Protein AF-A0A1S2VQ61-F1 (afdb_monomer_lite)

Foldseek 3Di:
DPDPPVVVVVVVPPDDDLLLLLLVLLVLQVVDPQAFPWLVVSCVVSVHDSVSSQVSVVVCVVVPQFDWDWDQDPPDPDRTIIRTHHGDPVNVVCVLLCVSLVVVLVVLVVVLVVLVVVLVVLVVVLVVLVVCCVPPDDPVSNVVSVVVNVVSVVVNVVSVVVNVVSVVVNVVSVVVSVVSVVVVVVVVD

Organism: NCBI:txid1750698

pLDDT: mean 72.24, std 14.07, range [30.55, 90.75]

InterPro domains:
  IPR036388 Winged helix-like DNA-binding domain superfamily [G3DSA:1.10.10.10] (21-102)

Radius of gyration: 23.79 Å; chains: 1; bounding box: 50×53×70 Å

Structure (mmCIF, N/CA/C/O backbone):
data_AF-A0A1S2VQ61-F1
#
_entry.id   AF-A0A1S2VQ61-F1
#
loop_
_atom_site.group_PDB
_atom_site.id
_atom_site.type_symbol
_atom_site.label_atom_id
_atom_site.label_alt_id
_atom_site.label_comp_id
_atom_site.label_asym_id
_atom_site.label_entity_id
_atom_site.label_seq_id
_atom_site.pdbx_PDB_ins_code
_atom_site.Cartn_x
_atom_site.Cartn_y
_atom_site.Cartn_z
_atom_site.occupancy
_atom_site.B_iso_or_equiv
_atom_site.auth_seq_id
_atom_site.auth_comp_id
_atom_site.auth_asym_id
_atom_site.auth_atom_id
_atom_site.pdbx_PDB_model_num
ATOM 1 N N . MET A 1 1 ? 3.282 -10.077 31.516 1.00 36.56 1 MET A N 1
ATOM 2 C CA . MET A 1 1 ? 4.270 -9.975 30.415 1.00 36.56 1 MET A CA 1
ATOM 3 C C . MET A 1 1 ? 3.604 -10.229 29.052 1.00 36.56 1 MET A C 1
ATOM 5 O O . MET A 1 1 ? 3.814 -11.276 28.463 1.00 36.56 1 MET A O 1
ATOM 9 N N . LYS A 1 2 ? 2.756 -9.313 28.556 1.00 34.50 2 LYS A N 1
ATOM 10 C CA . LYS A 1 2 ? 2.140 -9.382 27.209 1.00 34.50 2 LYS A CA 1
ATOM 11 C C . LYS A 1 2 ? 1.701 -7.979 26.760 1.00 34.50 2 LYS A C 1
ATOM 13 O O . LYS A 1 2 ? 0.513 -7.707 26.724 1.00 34.50 2 LYS A O 1
ATOM 18 N N . LEU A 1 3 ? 2.636 -7.070 26.478 1.00 30.55 3 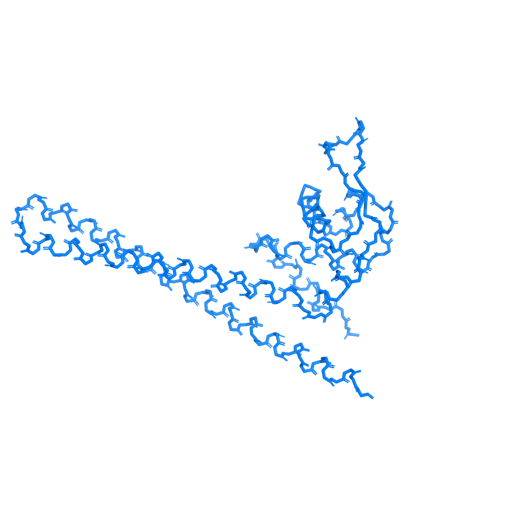LEU A N 1
ATOM 19 C CA . LEU A 1 3 ? 2.274 -5.760 25.905 1.00 30.55 3 LEU A CA 1
ATOM 20 C C . LEU A 1 3 ? 3.379 -5.105 25.051 1.00 30.55 3 LEU A C 1
ATOM 22 O O . LEU A 1 3 ? 3.379 -3.897 24.888 1.00 30.55 3 LEU A O 1
ATOM 26 N N . ASN A 1 4 ? 4.326 -5.878 24.498 1.00 38.91 4 ASN A N 1
ATOM 27 C CA . ASN A 1 4 ? 5.479 -5.303 23.776 1.00 38.91 4 ASN A CA 1
ATOM 28 C C . ASN A 1 4 ? 5.530 -5.581 22.264 1.00 38.91 4 ASN A C 1
ATOM 30 O O . ASN A 1 4 ? 6.329 -4.962 21.576 1.00 38.91 4 ASN A O 1
ATOM 34 N N . PHE A 1 5 ? 4.670 -6.442 21.707 1.00 36.84 5 PHE A N 1
ATOM 35 C CA . PHE A 1 5 ? 4.691 -6.715 20.257 1.00 36.84 5 PHE A CA 1
ATOM 36 C C . PHE A 1 5 ? 3.863 -5.723 19.423 1.00 36.84 5 PHE A C 1
ATOM 38 O O . PHE A 1 5 ? 4.225 -5.448 18.285 1.00 36.84 5 PHE A O 1
ATOM 45 N N . GLN A 1 6 ? 2.794 -5.142 19.979 1.00 39.03 6 GLN A N 1
ATOM 46 C CA . GLN A 1 6 ? 1.952 -4.180 19.247 1.00 39.03 6 GLN A CA 1
ATOM 47 C C . GLN A 1 6 ? 2.597 -2.786 19.163 1.00 39.03 6 GLN A C 1
ATOM 49 O O . GLN A 1 6 ? 2.524 -2.136 18.128 1.00 39.03 6 GLN A O 1
ATOM 54 N N . LEU A 1 7 ? 3.314 -2.363 20.209 1.00 36.56 7 LEU A N 1
ATOM 55 C CA . LEU A 1 7 ? 4.049 -1.091 20.228 1.00 36.56 7 LEU A CA 1
ATOM 56 C C . LEU A 1 7 ? 5.344 -1.122 19.397 1.00 36.56 7 LEU A C 1
ATOM 58 O O . LEU A 1 7 ? 5.764 -0.085 18.891 1.00 36.56 7 LEU A O 1
ATOM 62 N N . TYR A 1 8 ? 5.955 -2.297 19.199 1.00 36.31 8 TYR A N 1
ATOM 63 C CA . TYR A 1 8 ? 7.140 -2.434 18.341 1.00 36.31 8 TYR A CA 1
ATOM 64 C C . TYR A 1 8 ? 6.792 -2.360 16.843 1.00 36.31 8 TYR A C 1
ATOM 66 O O . TYR A 1 8 ? 7.573 -1.824 16.065 1.00 36.31 8 TYR A O 1
ATOM 74 N N . ALA A 1 9 ? 5.595 -2.815 16.449 1.00 38.00 9 ALA A N 1
ATOM 75 C CA . ALA A 1 9 ? 5.084 -2.649 15.086 1.00 38.00 9 ALA A CA 1
ATOM 76 C C . ALA A 1 9 ? 4.735 -1.181 14.770 1.00 38.00 9 ALA A C 1
ATOM 78 O O . ALA A 1 9 ? 4.999 -0.711 13.669 1.00 38.00 9 ALA A O 1
ATOM 79 N N . LEU A 1 10 ? 4.230 -0.430 15.759 1.00 37.06 10 LEU A N 1
ATOM 80 C CA . LEU A 1 10 ? 3.857 0.984 15.608 1.00 37.06 10 LEU A CA 1
ATOM 81 C C . LEU A 1 10 ? 5.060 1.935 15.449 1.00 37.06 10 LEU A C 1
ATOM 83 O O . LEU A 1 10 ? 4.941 2.981 14.819 1.00 37.06 10 LEU A O 1
ATOM 87 N N . ARG A 1 11 ? 6.239 1.570 15.971 1.00 36.34 11 ARG A N 1
ATOM 88 C CA . ARG A 1 11 ? 7.456 2.407 15.922 1.00 36.34 11 ARG A CA 1
ATOM 89 C C . ARG A 1 11 ? 8.254 2.319 14.614 1.00 36.34 11 ARG A C 1
ATOM 91 O O . ARG A 1 11 ? 9.226 3.051 14.463 1.00 36.34 11 ARG A O 1
ATOM 98 N N . LEU A 1 12 ? 7.872 1.442 13.684 1.00 38.41 12 LEU A N 1
ATOM 99 C CA . LEU A 1 12 ? 8.535 1.279 12.379 1.00 38.41 12 LEU A CA 1
ATOM 100 C C . LEU A 1 12 ? 7.870 2.105 11.249 1.00 38.41 12 LEU A C 1
ATOM 102 O O . LEU A 1 12 ? 8.349 2.103 10.116 1.00 38.41 12 LEU A O 1
ATOM 106 N N . ILE A 1 13 ? 6.802 2.855 11.553 1.00 44.72 13 ILE A N 1
ATOM 107 C CA . ILE A 1 13 ? 5.849 3.436 10.586 1.00 44.72 13 ILE A CA 1
ATOM 108 C C . ILE A 1 13 ? 6.209 4.879 10.179 1.00 44.72 13 ILE A C 1
ATOM 110 O O . ILE A 1 13 ? 5.362 5.767 10.174 1.00 44.72 13 ILE A O 1
ATOM 114 N N . ASP A 1 14 ? 7.459 5.132 9.794 1.00 39.41 14 ASP A N 1
ATOM 115 C CA . ASP A 1 14 ? 7.829 6.404 9.134 1.00 39.41 14 ASP A CA 1
ATOM 116 C C . ASP A 1 14 ? 8.151 6.230 7.639 1.00 39.41 14 ASP A C 1
ATOM 118 O O . ASP A 1 14 ? 8.336 7.205 6.914 1.00 39.41 14 ASP A O 1
ATOM 122 N N . LYS A 1 15 ? 8.153 4.986 7.129 1.00 44.19 15 LYS A N 1
ATOM 123 C CA . LYS A 1 15 ? 8.481 4.667 5.723 1.00 44.19 15 LYS A CA 1
ATOM 124 C C . LYS A 1 15 ? 7.443 3.820 4.971 1.00 44.19 15 LYS A C 1
ATOM 126 O O . LYS A 1 15 ? 7.720 3.396 3.852 1.00 44.19 15 LYS A O 1
ATOM 131 N N . GLU A 1 16 ? 6.264 3.570 5.540 1.00 51.00 16 GLU A N 1
ATOM 132 C CA . GLU A 1 16 ? 5.316 2.575 5.011 1.00 51.00 16 GLU A CA 1
ATOM 133 C C . GLU A 1 16 ? 4.027 3.133 4.369 1.00 51.00 16 GLU A C 1
ATOM 135 O O . GLU A 1 16 ? 3.596 4.261 4.630 1.00 51.00 16 GLU A O 1
ATOM 140 N N . SER A 1 17 ? 3.468 2.297 3.477 1.00 52.47 17 SER A N 1
ATOM 141 C CA . SER A 1 17 ? 2.340 2.503 2.551 1.00 52.47 17 SER A CA 1
ATOM 142 C C . SER A 1 17 ? 1.083 3.109 3.204 1.00 52.47 17 SER A C 1
ATOM 144 O O . SER A 1 17 ? 0.776 2.781 4.351 1.00 52.47 17 SER A O 1
ATOM 146 N N . PRO A 1 18 ? 0.285 3.927 2.483 1.00 54.56 18 PRO A N 1
ATOM 147 C CA . PRO A 1 18 ? -0.959 4.504 3.001 1.00 54.56 18 PRO A CA 1
ATOM 148 C C . PRO A 1 18 ? -1.953 3.486 3.577 1.00 54.56 18 PRO A C 1
ATOM 150 O O . PRO A 1 18 ? -2.645 3.777 4.551 1.00 54.56 18 PRO A O 1
ATOM 153 N N . ALA A 1 19 ? -1.986 2.268 3.028 1.00 48.16 19 ALA A N 1
ATOM 154 C CA . ALA A 1 19 ? -2.840 1.191 3.530 1.00 48.16 19 ALA A CA 1
ATOM 155 C C . ALA A 1 19 ? -2.535 0.837 4.998 1.00 48.16 19 ALA A C 1
ATOM 157 O O . ALA A 1 19 ? -3.447 0.594 5.783 1.00 48.16 19 ALA A O 1
ATOM 158 N N . ILE A 1 20 ? -1.259 0.901 5.389 1.00 51.56 20 ILE A N 1
ATOM 159 C CA . ILE A 1 20 ? -0.792 0.507 6.721 1.00 51.56 20 ILE A CA 1
ATOM 160 C C . ILE A 1 20 ? -1.187 1.538 7.779 1.00 51.56 20 ILE A C 1
ATOM 162 O O . ILE A 1 20 ? -1.534 1.197 8.909 1.00 51.56 20 ILE A O 1
ATOM 166 N N . LYS A 1 21 ? -1.230 2.812 7.387 1.00 64.25 21 LYS A N 1
ATOM 167 C CA . LYS A 1 21 ? -1.648 3.910 8.263 1.00 64.25 21 LYS A CA 1
ATOM 168 C C . LYS A 1 21 ? -3.162 3.903 8.506 1.00 64.25 21 LYS A C 1
ATOM 170 O O . LYS A 1 21 ? -3.585 4.158 9.629 1.00 64.25 21 LYS A O 1
ATOM 175 N N . LYS A 1 22 ? -3.967 3.546 7.498 1.00 72.25 22 LYS A N 1
ATOM 176 C CA . LYS A 1 22 ? -5.429 3.410 7.623 1.00 72.25 22 LYS A CA 1
ATOM 177 C C . LYS A 1 22 ? -5.833 2.335 8.636 1.00 72.25 22 LYS A C 1
ATOM 179 O O . LYS A 1 22 ? -6.687 2.564 9.488 1.00 72.25 22 LYS A O 1
ATOM 184 N N . ASP A 1 23 ? -5.198 1.173 8.559 1.00 70.75 23 ASP A N 1
ATOM 185 C CA . ASP A 1 23 ? -5.576 0.019 9.373 1.00 70.75 23 ASP A CA 1
ATOM 186 C C . ASP A 1 23 ? -5.107 0.174 10.832 1.00 70.75 23 ASP A C 1
ATOM 188 O O . ASP A 1 23 ? -5.834 -0.193 11.756 1.00 70.75 23 ASP A O 1
ATOM 192 N N . ALA A 1 24 ? -3.950 0.813 11.059 1.00 71.31 24 ALA A N 1
ATOM 193 C CA . ALA A 1 24 ? -3.496 1.205 12.397 1.00 71.31 24 ALA A CA 1
ATOM 194 C C . ALA A 1 24 ? -4.465 2.192 13.071 1.00 71.31 24 ALA A C 1
ATOM 196 O O . ALA A 1 24 ? -4.743 2.084 14.266 1.00 71.31 24 ALA A O 1
ATOM 197 N N . ILE A 1 25 ? -5.018 3.125 12.292 1.00 77.31 25 ILE A N 1
ATOM 198 C CA . ILE A 1 25 ? -6.049 4.060 12.751 1.00 77.31 25 ILE A CA 1
ATOM 199 C C . ILE A 1 25 ? -7.327 3.304 13.119 1.00 77.31 25 ILE A C 1
ATOM 201 O O . ILE A 1 25 ? -7.872 3.538 14.193 1.00 77.31 25 ILE A O 1
ATOM 205 N N . LEU A 1 26 ? -7.767 2.342 12.304 1.00 79.50 26 LEU A N 1
ATOM 206 C CA . LEU A 1 26 ? -8.934 1.511 12.621 1.00 79.50 26 LEU A CA 1
ATOM 207 C C . LEU A 1 26 ? -8.730 0.671 13.896 1.00 79.50 26 LEU A C 1
ATOM 209 O O . LEU A 1 26 ? -9.641 0.563 14.717 1.00 79.50 26 LEU A O 1
ATOM 213 N N . GLU A 1 27 ? -7.537 0.106 14.103 1.00 78.31 27 GLU A N 1
ATOM 214 C CA . GLU A 1 27 ? -7.208 -0.618 15.337 1.00 78.31 27 GLU A CA 1
ATOM 215 C C . GLU A 1 27 ? -7.205 0.316 16.554 1.00 78.31 27 GLU A C 1
ATOM 217 O O . GLU A 1 27 ? -7.700 -0.059 17.620 1.00 78.31 27 GLU A O 1
ATOM 222 N N . ALA A 1 28 ? -6.692 1.537 16.401 1.00 76.75 28 ALA A N 1
ATOM 223 C CA . ALA A 1 28 ? -6.722 2.538 17.457 1.00 76.75 28 ALA A CA 1
ATOM 224 C C . ALA A 1 28 ? -8.151 2.997 17.791 1.00 76.75 28 ALA A C 1
ATOM 226 O O . ALA A 1 28 ? -8.457 3.174 18.966 1.00 76.75 28 ALA A O 1
ATOM 227 N N . ILE A 1 29 ? -9.041 3.095 16.798 1.00 76.81 29 ILE A N 1
ATOM 228 C CA . ILE A 1 29 ? -10.475 3.329 17.022 1.00 76.81 29 ILE A CA 1
ATOM 229 C C . ILE A 1 29 ? -11.092 2.157 17.797 1.00 76.81 29 ILE A C 1
ATOM 231 O O . ILE A 1 29 ? -11.804 2.387 18.763 1.00 76.81 29 ILE A O 1
ATOM 235 N N . LYS A 1 30 ? -10.796 0.897 17.437 1.00 76.69 30 LYS A N 1
ATOM 236 C CA . LYS A 1 30 ? -11.339 -0.283 18.148 1.00 76.69 30 LYS A CA 1
ATOM 237 C C . LYS A 1 30 ? -10.857 -0.378 19.596 1.00 76.69 30 LYS A C 1
ATOM 239 O O . LYS A 1 30 ? -11.611 -0.793 20.470 1.00 76.69 30 LYS A O 1
ATOM 244 N N . LYS A 1 31 ? -9.581 -0.072 19.851 1.00 68.75 31 LYS A N 1
ATOM 245 C CA . LYS A 1 31 ? -8.959 -0.201 21.184 1.00 68.75 31 LYS A CA 1
ATOM 246 C C . LYS A 1 31 ? -9.442 0.824 22.188 1.00 68.75 31 LYS A C 1
ATOM 248 O O . LYS A 1 31 ? -9.084 0.741 23.361 1.00 68.75 31 LYS A O 1
ATOM 253 N N . THR A 1 32 ? -10.182 1.804 21.718 1.00 63.41 32 THR A N 1
ATOM 254 C CA . THR A 1 32 ? -10.427 2.988 22.477 1.00 63.41 32 THR A CA 1
ATOM 255 C C . THR A 1 32 ? -11.908 3.323 22.428 1.00 63.41 32 THR A C 1
ATOM 257 O O . THR A 1 32 ? -12.511 3.368 21.362 1.00 63.41 32 THR A O 1
ATOM 260 N N . GLU A 1 33 ? -12.508 3.567 23.589 1.00 56.47 33 GLU A N 1
ATOM 261 C CA . GLU A 1 33 ? -13.881 4.061 23.712 1.00 56.47 33 GLU A CA 1
ATOM 262 C C . GLU A 1 33 ? -13.938 5.532 23.246 1.00 56.47 33 GLU A C 1
ATOM 264 O O . GLU A 1 33 ? -14.070 6.469 24.030 1.00 56.47 33 GLU A O 1
ATOM 269 N N . HIS A 1 34 ? -13.721 5.765 21.951 1.00 60.41 34 HIS A N 1
ATOM 270 C CA . HIS A 1 34 ? -13.669 7.087 21.318 1.00 60.41 34 HIS A CA 1
ATOM 271 C C . HIS A 1 34 ? -14.998 7.534 20.717 1.00 60.41 34 HIS A C 1
ATOM 273 O O . HIS A 1 34 ? -15.006 8.518 19.977 1.00 60.41 34 HIS A O 1
ATOM 279 N N . MET A 1 35 ? -16.103 6.854 21.036 1.00 55.44 35 MET A N 1
ATOM 280 C CA . MET A 1 35 ? -17.426 7.286 20.593 1.00 55.44 35 MET A CA 1
ATOM 281 C C . MET A 1 35 ? -17.639 8.755 20.988 1.00 55.44 35 MET A C 1
ATOM 283 O O . MET A 1 35 ? -17.584 9.102 22.168 1.00 55.44 35 MET A O 1
ATOM 287 N N . GLY A 1 36 ? -17.801 9.632 19.996 1.00 58.38 36 GLY A N 1
ATOM 288 C CA . GLY A 1 36 ? -18.039 11.063 20.206 1.00 58.38 36 GLY A CA 1
ATOM 289 C C . GLY A 1 36 ? -16.797 11.951 20.368 1.00 58.38 36 GLY A C 1
ATOM 290 O O . GLY A 1 36 ? -16.955 13.135 20.664 1.00 58.38 36 GLY A O 1
ATOM 291 N N . LYS A 1 37 ? -15.5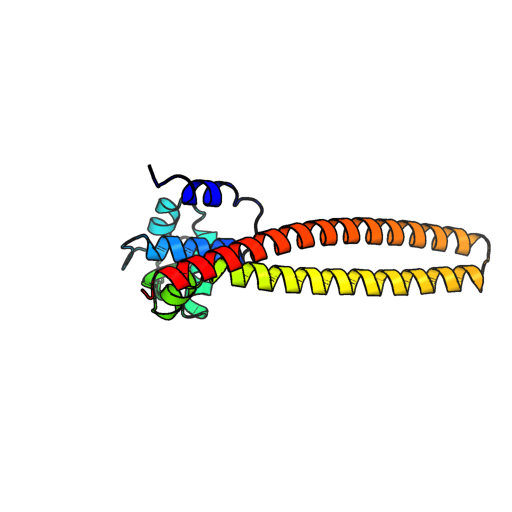70 11.446 20.161 1.00 67.81 37 LYS A N 1
ATOM 292 C CA . LYS A 1 37 ? -14.370 12.306 20.091 1.00 67.81 37 LYS A CA 1
ATOM 293 C C . LYS A 1 37 ? -14.169 12.878 18.686 1.00 67.81 37 LYS A C 1
ATOM 295 O O . LYS A 1 37 ? -14.420 12.214 17.678 1.00 67.81 37 LYS A O 1
ATOM 300 N N . ASN A 1 38 ? -13.681 14.116 18.629 1.00 73.69 38 ASN A N 1
ATOM 301 C CA . ASN A 1 38 ? -13.255 14.746 17.380 1.00 73.69 38 ASN A CA 1
ATOM 302 C C . ASN A 1 38 ? -11.858 14.242 16.957 1.00 73.69 38 ASN A C 1
ATOM 304 O O . ASN A 1 38 ? -11.129 13.635 17.752 1.00 73.69 38 ASN A O 1
ATOM 308 N N . ILE A 1 39 ? -11.473 14.464 15.698 1.00 76.12 39 ILE A N 1
ATOM 309 C CA . ILE A 1 39 ? -10.209 13.940 15.159 1.00 76.12 39 ILE A CA 1
ATOM 310 C C . ILE A 1 39 ? -8.999 14.534 15.867 1.00 76.12 39 ILE A C 1
ATOM 312 O O . ILE A 1 39 ? -8.001 13.833 16.015 1.0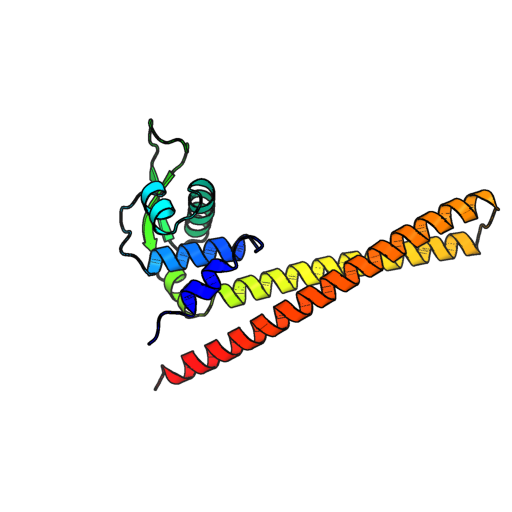0 76.12 39 ILE A O 1
ATOM 316 N N . TYR A 1 40 ? -9.063 15.786 16.322 1.00 76.00 40 TYR A N 1
ATOM 317 C CA . TYR A 1 40 ? -7.956 16.395 17.062 1.00 76.00 40 TYR A CA 1
ATOM 318 C C . TYR A 1 40 ? -7.594 15.597 18.316 1.00 76.00 40 TYR A C 1
ATOM 320 O O . TYR A 1 40 ? -6.443 15.192 18.477 1.00 76.00 40 TYR A O 1
ATOM 328 N N . GLN A 1 41 ? -8.585 15.319 19.163 1.00 75.38 41 GLN A N 1
ATOM 329 C CA . GLN A 1 41 ? -8.394 14.563 20.403 1.00 75.38 41 GLN A CA 1
ATOM 330 C C . GLN A 1 41 ? -7.899 13.145 20.132 1.00 75.38 41 GLN A C 1
ATOM 332 O O . GLN A 1 41 ? -7.075 12.607 20.873 1.00 75.38 41 GLN A O 1
ATOM 337 N N . PHE A 1 42 ? -8.408 12.537 19.063 1.00 76.88 42 PHE A N 1
ATOM 338 C CA . PHE A 1 42 ? -8.001 11.202 18.672 1.00 76.88 42 PHE A CA 1
ATOM 339 C C . PHE A 1 42 ? -6.554 11.171 18.163 1.00 76.88 42 PHE A C 1
ATOM 341 O O . PHE A 1 42 ? -5.755 10.367 18.635 1.00 76.88 42 PHE A O 1
ATOM 348 N N . ALA A 1 43 ? -6.194 12.079 17.253 1.00 75.31 43 ALA A N 1
ATOM 349 C CA . ALA A 1 43 ? -4.857 12.184 16.677 1.00 75.31 43 ALA A CA 1
ATOM 350 C C . ALA A 1 43 ? -3.782 12.453 17.739 1.00 75.31 43 ALA A C 1
ATOM 352 O O . ALA A 1 43 ? -2.708 11.851 17.687 1.0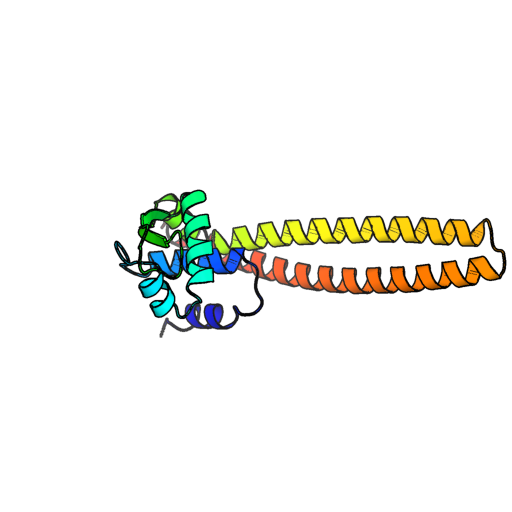0 75.31 43 ALA A O 1
ATOM 353 N N . GLU A 1 44 ? -4.092 13.295 18.728 1.00 75.19 44 GLU A N 1
ATOM 354 C CA . GLU A 1 44 ? -3.224 13.559 19.877 1.00 75.19 44 GLU A CA 1
ATOM 355 C C . GLU A 1 44 ? -2.967 12.288 20.703 1.00 75.19 44 GLU A C 1
ATOM 357 O O . GLU A 1 44 ? -1.821 11.997 21.045 1.00 75.19 44 GLU A O 1
ATOM 362 N N . GLN A 1 45 ? -4.007 11.486 20.955 1.00 74.00 45 GLN A N 1
ATOM 363 C CA . GLN A 1 45 ? -3.919 10.250 21.744 1.00 74.00 45 GLN A CA 1
ATOM 364 C C . GLN A 1 45 ? -3.108 9.147 21.070 1.00 74.00 45 GLN A C 1
ATOM 366 O O . GLN A 1 45 ? -2.440 8.372 21.753 1.00 74.00 45 GLN A O 1
ATOM 371 N N . ILE A 1 46 ? -3.145 9.074 19.741 1.00 72.62 46 ILE A N 1
ATOM 372 C CA . ILE A 1 46 ? -2.350 8.100 18.987 1.00 72.62 46 ILE A CA 1
ATOM 373 C C . ILE A 1 46 ? -0.990 8.659 18.550 1.00 72.62 46 ILE A C 1
ATOM 375 O O . ILE A 1 46 ? -0.206 7.933 17.946 1.00 72.62 46 ILE A O 1
ATOM 379 N N . HIS A 1 47 ? -0.694 9.924 18.872 1.00 75.12 47 HIS A N 1
ATOM 380 C CA . HIS A 1 47 ? 0.520 10.643 18.479 1.00 75.12 47 HIS A CA 1
ATOM 381 C C . HIS A 1 47 ? 0.754 10.689 16.955 1.00 75.12 47 HIS A C 1
ATOM 383 O O . HIS A 1 47 ? 1.890 10.612 16.488 1.00 75.12 47 HIS A O 1
ATOM 389 N N . TYR A 1 48 ? -0.319 10.838 16.170 1.00 72.50 48 TYR A N 1
ATOM 390 C CA . TYR A 1 48 ? -0.254 11.018 14.714 1.00 72.50 48 TYR A CA 1
ATOM 391 C C . TYR A 1 48 ? -0.608 12.451 14.302 1.00 72.50 48 TYR A C 1
ATOM 393 O O . TYR A 1 48 ? -1.282 13.191 15.014 1.00 72.50 48 TYR A O 1
ATOM 401 N N . SER A 1 49 ? -0.190 12.838 13.094 1.00 78.25 49 SER A N 1
ATOM 402 C CA . SER A 1 49 ? -0.623 14.098 12.480 1.00 78.25 49 SER A CA 1
ATOM 403 C C . SER A 1 49 ? -2.140 14.122 12.279 1.00 78.25 49 SER A C 1
ATOM 405 O O . SER A 1 49 ? -2.691 13.233 11.629 1.00 78.25 49 SER A O 1
ATOM 407 N N . VAL A 1 50 ? -2.793 15.190 12.747 1.00 73.38 50 VAL A N 1
ATOM 408 C CA . VAL A 1 50 ? -4.239 15.430 12.588 1.00 73.38 50 VAL A CA 1
ATOM 409 C C . VAL A 1 50 ? -4.671 15.322 11.121 1.00 73.38 50 VAL A C 1
ATOM 411 O O . VAL A 1 50 ? -5.694 14.713 10.820 1.00 73.38 50 VAL A O 1
ATOM 414 N N . TYR A 1 51 ? -3.864 15.835 10.185 1.00 73.81 51 TYR A N 1
ATOM 415 C CA . TYR A 1 51 ? -4.145 15.743 8.747 1.00 73.81 51 TYR A CA 1
ATOM 416 C C . TYR A 1 51 ? -4.165 14.297 8.247 1.00 73.81 51 TYR A C 1
ATOM 418 O O . TYR A 1 51 ? -5.056 13.918 7.488 1.00 73.81 51 TYR A O 1
ATOM 426 N N . ALA A 1 52 ? -3.194 13.487 8.680 1.00 72.19 52 ALA A N 1
ATOM 427 C CA . ALA A 1 52 ? -3.123 12.081 8.303 1.00 72.19 52 ALA A CA 1
ATOM 428 C C . ALA A 1 52 ? -4.307 11.306 8.891 1.00 72.19 52 ALA A C 1
ATOM 430 O O . ALA A 1 52 ? -4.957 10.546 8.179 1.00 72.19 52 ALA A O 1
ATOM 431 N N . VAL A 1 53 ? -4.625 11.546 10.164 1.00 76.69 53 VAL A N 1
ATOM 432 C CA . VAL A 1 53 ? -5.757 10.899 10.834 1.00 76.69 53 VAL A CA 1
ATOM 433 C C . VAL A 1 53 ? -7.075 11.261 10.161 1.00 76.69 53 VAL A C 1
ATOM 435 O O . VAL A 1 53 ? -7.847 10.357 9.853 1.00 76.69 53 VAL A O 1
ATOM 438 N N . ASN A 1 54 ? -7.301 12.540 9.842 1.00 78.88 54 ASN A N 1
ATOM 439 C CA . ASN A 1 54 ? -8.501 12.975 9.126 1.00 78.88 54 ASN A CA 1
ATOM 440 C C . ASN A 1 54 ? -8.626 12.283 7.768 1.00 78.88 54 ASN A C 1
ATOM 442 O O . ASN A 1 54 ? -9.660 11.692 7.471 1.00 78.88 54 ASN A O 1
ATOM 446 N N . TYR A 1 55 ? -7.553 12.289 6.976 1.00 81.56 55 TYR A N 1
ATOM 447 C CA . TYR A 1 55 ? -7.527 11.639 5.668 1.00 81.56 55 TYR A CA 1
ATOM 448 C C . TYR A 1 55 ? -7.919 10.156 5.742 1.00 81.56 55 TYR A C 1
ATOM 450 O O . TYR A 1 55 ? -8.796 9.707 5.007 1.00 81.56 55 TYR A O 1
ATOM 458 N N . TYR A 1 56 ? -7.322 9.392 6.658 1.00 79.31 56 TYR A N 1
ATOM 459 C CA . TYR A 1 56 ? -7.631 7.968 6.782 1.00 79.31 56 TYR A CA 1
ATOM 460 C C . TYR A 1 56 ? -8.996 7.691 7.412 1.00 79.31 56 TYR A C 1
ATOM 462 O O . TYR A 1 56 ? -9.623 6.705 7.040 1.00 79.31 56 TYR A O 1
ATOM 470 N N . CYS A 1 57 ? -9.488 8.545 8.312 1.00 82.62 57 CYS A N 1
ATOM 471 C CA . CYS A 1 57 ? -10.845 8.413 8.845 1.00 82.62 57 CYS A CA 1
ATOM 472 C C . CYS A 1 57 ? -11.902 8.622 7.752 1.00 82.62 57 CYS A C 1
ATOM 474 O O . CYS A 1 57 ? -12.880 7.880 7.727 1.00 82.62 57 CYS A O 1
ATOM 476 N N . HIS A 1 58 ? -11.682 9.550 6.810 1.00 84.56 58 HIS A N 1
ATOM 477 C CA . HIS A 1 58 ? -12.540 9.692 5.624 1.00 84.56 58 HIS A CA 1
ATOM 478 C C . HIS A 1 58 ? -12.536 8.421 4.776 1.00 84.56 58 HIS A C 1
ATOM 480 O O . HIS A 1 58 ? -13.599 7.890 4.480 1.00 84.56 58 HIS A O 1
ATOM 486 N N . ILE A 1 59 ? -11.364 7.843 4.499 1.00 83.69 59 ILE A N 1
ATOM 487 C CA . ILE A 1 59 ? -11.289 6.571 3.761 1.00 83.69 59 ILE A CA 1
ATOM 488 C C . ILE A 1 59 ? -12.012 5.440 4.511 1.00 83.69 59 ILE A C 1
ATOM 490 O O . ILE A 1 59 ? -12.745 4.665 3.906 1.00 83.69 59 ILE A O 1
ATOM 494 N N . LEU A 1 60 ? -11.821 5.321 5.828 1.00 84.94 60 LEU A N 1
ATOM 495 C CA . LEU A 1 60 ? -12.479 4.291 6.641 1.00 84.94 60 LEU A CA 1
ATOM 496 C C . LEU A 1 60 ? -14.004 4.453 6.667 1.00 84.94 60 LEU A C 1
ATOM 498 O O . LEU A 1 60 ? -14.713 3.446 6.685 1.00 84.94 60 LEU A O 1
ATOM 502 N N . LYS A 1 61 ? -14.496 5.696 6.678 1.00 87.44 61 LYS A N 1
ATOM 503 C CA . LYS A 1 61 ? -15.921 6.023 6.579 1.00 87.44 61 LYS A CA 1
ATOM 504 C C . LYS A 1 61 ? -16.463 5.636 5.203 1.00 87.44 61 LYS A C 1
ATOM 506 O O . LYS A 1 61 ? -17.449 4.909 5.132 1.00 87.44 61 LYS A O 1
ATOM 511 N N . ASP A 1 62 ? -15.791 6.046 4.130 1.00 87.31 62 ASP A N 1
ATOM 512 C CA . ASP A 1 62 ? -16.207 5.772 2.747 1.00 87.31 62 ASP A CA 1
ATOM 513 C C . ASP A 1 62 ? -16.189 4.271 2.423 1.00 87.31 62 ASP A C 1
ATOM 515 O O . ASP A 1 62 ? -17.059 3.754 1.722 1.00 87.31 62 ASP A O 1
ATOM 519 N N . GLU A 1 63 ? -15.227 3.532 2.979 1.00 86.50 63 GLU A N 1
ATOM 520 C CA . GLU A 1 63 ? -15.166 2.073 2.872 1.00 86.50 63 GLU A CA 1
ATOM 521 C C . GLU A 1 63 ? -16.144 1.355 3.823 1.00 86.50 63 GLU A C 1
ATOM 523 O O . GLU A 1 63 ? -16.292 0.129 3.745 1.00 86.50 63 GLU A O 1
ATOM 528 N N . GLY A 1 64 ? -16.840 2.090 4.697 1.00 87.88 64 GLY A N 1
ATOM 529 C CA . GLY A 1 64 ? -17.861 1.576 5.607 1.00 87.88 64 GLY A CA 1
ATOM 530 C C . GLY A 1 64 ? -17.308 0.756 6.772 1.00 87.88 64 GLY A C 1
ATOM 531 O O . GLY A 1 64 ? -17.983 -0.153 7.241 1.00 87.88 64 GLY A O 1
ATOM 532 N N . TYR A 1 65 ? -16.071 1.012 7.208 1.00 86.62 65 TYR A N 1
ATOM 533 C CA . TYR A 1 65 ? -15.491 0.371 8.393 1.00 86.62 65 TYR A CA 1
ATOM 534 C C . TYR A 1 65 ? -15.823 1.109 9.686 1.00 86.62 65 TYR A C 1
ATOM 536 O O . TYR A 1 65 ? -15.889 0.474 10.740 1.00 86.62 65 TYR A O 1
ATOM 544 N N . ILE A 1 66 ? -16.077 2.414 9.612 1.00 88.38 66 ILE A N 1
ATOM 545 C CA . ILE A 1 66 ? -16.515 3.232 10.745 1.00 88.38 66 ILE A CA 1
ATOM 546 C C . ILE A 1 66 ? -17.752 4.039 10.364 1.00 88.38 66 ILE A C 1
ATOM 548 O O . ILE A 1 66 ? -17.899 4.453 9.215 1.00 88.38 66 ILE A O 1
ATOM 552 N N . ASN A 1 67 ? -18.597 4.311 11.350 1.00 87.19 67 ASN A N 1
ATOM 553 C CA . ASN A 1 67 ? -19.588 5.371 11.270 1.00 87.19 67 ASN A CA 1
ATOM 554 C C . ASN A 1 67 ? -18.944 6.650 11.804 1.00 87.19 67 ASN A C 1
ATOM 556 O O . ASN A 1 67 ? -18.369 6.664 12.896 1.00 87.19 67 ASN A O 1
ATOM 560 N N . ALA A 1 68 ? -19.013 7.720 11.018 1.00 86.00 68 ALA A N 1
ATOM 561 C CA . ALA A 1 68 ? -18.470 9.012 11.394 1.00 86.00 68 ALA A CA 1
ATOM 562 C C . ALA A 1 68 ? -19.327 10.148 10.828 1.00 86.00 68 ALA A C 1
ATOM 564 O O . ALA A 1 68 ? -19.825 10.070 9.701 1.00 86.00 68 ALA A O 1
ATOM 565 N N . ILE A 1 69 ? -19.481 11.208 11.616 1.00 84.69 69 ILE A N 1
ATOM 566 C CA . ILE A 1 69 ? -20.308 12.372 11.290 1.00 84.69 69 ILE A CA 1
ATOM 567 C C . ILE A 1 69 ? -19.389 13.506 10.853 1.00 84.69 69 ILE A C 1
ATOM 569 O O . ILE A 1 69 ? -18.409 13.797 11.532 1.00 84.69 69 ILE A O 1
ATOM 573 N N . GLU A 1 70 ? -19.701 14.161 9.737 1.00 84.00 70 GLU A N 1
ATOM 574 C CA . GLU A 1 70 ? -18.990 15.381 9.350 1.00 84.00 70 GLU A CA 1
ATOM 575 C C . GLU A 1 70 ? -19.396 16.541 10.251 1.00 84.00 70 GLU A C 1
ATOM 577 O O . GLU A 1 70 ? -20.575 16.872 10.371 1.00 84.00 70 GLU A O 1
ATOM 582 N N . ILE A 1 71 ? -18.403 17.172 10.869 1.00 78.56 71 ILE A N 1
ATOM 583 C CA . ILE A 1 71 ? -18.580 18.379 11.658 1.00 78.56 71 ILE A CA 1
ATOM 584 C C . ILE A 1 71 ? -17.935 19.536 10.904 1.00 78.56 71 ILE A C 1
ATOM 586 O O . ILE A 1 71 ? -16.727 19.562 10.656 1.00 78.56 71 ILE A O 1
ATOM 590 N N . THR A 1 72 ? -18.741 20.543 10.580 1.00 69.00 72 THR A N 1
ATOM 591 C CA . THR A 1 72 ? -18.234 21.823 10.090 1.00 69.00 72 THR A CA 1
ATOM 592 C C . THR A 1 72 ? -18.002 22.746 11.281 1.00 69.00 72 THR A C 1
ATOM 594 O O . THR A 1 72 ? -18.928 23.384 11.780 1.00 69.00 72 THR A O 1
ATOM 597 N N . SER A 1 73 ? -16.764 22.826 11.763 1.00 61.94 73 SER A N 1
ATOM 598 C CA . SER A 1 73 ? -16.404 23.784 12.811 1.00 61.94 73 SER A CA 1
ATOM 599 C C . SER A 1 73 ? -15.884 25.081 12.192 1.00 61.94 73 SER A C 1
ATOM 601 O O . SER A 1 73 ? -14.929 25.072 11.420 1.00 61.94 73 SER A O 1
ATOM 603 N N . ARG A 1 74 ? -16.470 26.223 12.581 1.00 58.75 74 ARG A N 1
ATOM 604 C CA . ARG A 1 74 ? -15.979 27.562 12.194 1.00 58.75 74 ARG A CA 1
ATOM 605 C C . ARG A 1 74 ? -14.594 27.896 12.776 1.00 58.75 74 ARG A C 1
ATOM 607 O O . ARG A 1 74 ? -14.008 28.891 12.370 1.00 58.75 74 ARG A O 1
ATOM 614 N N . GLN A 1 75 ? -14.096 27.098 13.724 1.00 59.12 75 GLN A N 1
ATOM 615 C CA . GLN A 1 75 ? -12.822 27.299 14.432 1.00 59.12 75 GLN A CA 1
ATOM 616 C C . GLN A 1 75 ? -11.795 26.184 14.165 1.00 59.12 75 GLN A C 1
ATOM 618 O O . GLN A 1 75 ? -10.723 26.183 14.764 1.00 59.12 75 GLN A O 1
ATOM 623 N N . SER A 1 76 ? -12.106 25.227 13.289 1.00 59.69 76 SER A N 1
ATOM 624 C CA . SER A 1 76 ? -11.182 24.148 12.937 1.00 59.69 76 SER A CA 1
ATOM 625 C C . SER A 1 76 ? -10.200 24.593 11.849 1.00 59.69 76 SER A C 1
ATOM 627 O O . SER A 1 76 ? -10.579 25.294 10.910 1.00 59.69 76 SER A O 1
ATOM 629 N N . PHE A 1 77 ? -8.942 24.141 11.935 1.00 59.91 77 PHE A N 1
ATOM 630 C CA . PHE A 1 77 ? -7.981 24.291 10.831 1.00 59.91 77 PHE A CA 1
ATOM 631 C C . PHE A 1 77 ? -8.325 23.376 9.640 1.00 59.91 77 PHE A C 1
ATOM 633 O O . PHE A 1 77 ? -7.797 23.555 8.544 1.00 59.91 77 PHE A O 1
ATOM 640 N N . LEU A 1 78 ? -9.213 22.398 9.840 1.00 60.53 78 LEU A N 1
ATOM 641 C CA . LEU A 1 78 ? -9.709 21.474 8.829 1.00 60.53 78 LEU A CA 1
ATOM 642 C C . LEU A 1 78 ? -11.140 21.842 8.435 1.00 60.53 78 LEU A C 1
ATOM 644 O O . LEU A 1 78 ? -12.048 21.871 9.260 1.00 60.53 78 LEU A O 1
ATOM 648 N N . LYS A 1 79 ? -11.353 22.069 7.136 1.00 58.88 79 LYS A N 1
ATOM 649 C CA . LYS A 1 79 ? -12.658 22.475 6.597 1.00 58.88 79 LYS A CA 1
ATOM 650 C C . LYS A 1 79 ? -13.747 21.405 6.799 1.00 58.88 79 LYS A C 1
ATOM 652 O O . LYS A 1 79 ? -14.898 21.759 7.027 1.00 58.88 79 LYS A O 1
ATOM 657 N N . ASN A 1 80 ? -13.352 20.127 6.761 1.00 66.69 80 ASN A N 1
ATOM 658 C CA . ASN A 1 80 ? -14.225 18.957 6.881 1.00 66.69 80 ASN A CA 1
ATOM 659 C C . ASN A 1 80 ? -13.624 17.971 7.894 1.00 66.69 80 ASN A C 1
ATOM 661 O O . ASN A 1 80 ? -12.813 17.108 7.534 1.00 66.69 80 ASN A O 1
ATOM 665 N N . GLU A 1 81 ? -13.976 18.140 9.165 1.00 76.12 81 GLU A N 1
ATOM 666 C CA . GLU A 1 81 ? -13.581 17.226 10.235 1.00 76.12 81 GLU A CA 1
ATOM 667 C C . GLU A 1 81 ? -14.644 16.135 10.414 1.00 76.12 81 GLU A C 1
ATOM 669 O O . GLU A 1 81 ? -15.826 16.353 10.158 1.00 76.12 81 GLU A O 1
ATOM 674 N N . LEU A 1 82 ? -14.227 14.955 10.856 1.00 79.00 82 LEU A N 1
ATOM 675 C CA . LEU A 1 82 ? -15.099 13.868 11.281 1.00 79.00 82 LEU A CA 1
ATOM 676 C C . LEU A 1 82 ? -15.115 13.730 12.806 1.00 79.00 82 LEU A C 1
ATOM 678 O O . LEU A 1 82 ? -14.079 13.796 13.465 1.00 79.00 82 LEU A O 1
ATOM 682 N N . MET A 1 83 ? -16.295 13.452 13.350 1.00 84.00 83 MET A N 1
ATOM 683 C CA . MET A 1 83 ? -16.465 12.833 14.661 1.00 84.00 83 MET A CA 1
ATOM 684 C C . MET A 1 83 ? -16.621 11.336 14.467 1.00 84.00 83 MET A C 1
ATOM 686 O O . MET A 1 83 ? -17.483 10.913 13.694 1.00 84.00 83 MET A O 1
ATOM 690 N N . ILE A 1 84 ? -15.823 10.538 15.166 1.00 81.81 84 ILE A N 1
ATOM 691 C CA . ILE A 1 84 ? -15.935 9.081 15.083 1.00 81.81 84 ILE A CA 1
ATOM 692 C C . ILE A 1 84 ? -17.054 8.649 16.033 1.00 81.81 84 ILE A C 1
ATOM 694 O O . ILE A 1 84 ? -16.994 8.921 17.231 1.00 81.81 84 ILE A O 1
ATOM 698 N N . ASP A 1 85 ? -18.090 8.013 15.486 1.00 81.06 85 ASP A N 1
ATOM 699 C CA . ASP A 1 85 ? -19.222 7.500 16.262 1.00 81.06 85 ASP A CA 1
ATOM 700 C C . ASP A 1 85 ? -18.909 6.089 16.761 1.00 81.06 85 ASP A C 1
ATOM 702 O O . ASP A 1 85 ? -18.744 5.871 17.953 1.00 81.06 85 ASP A O 1
ATOM 706 N N . GLN A 1 86 ? -18.722 5.136 15.848 1.00 81.06 86 GLN A N 1
ATOM 707 C CA . GLN A 1 86 ? -18.485 3.733 16.199 1.00 81.06 86 GLN A CA 1
ATOM 708 C C . GLN A 1 86 ? -17.755 2.985 15.084 1.00 81.06 86 GLN A C 1
ATOM 710 O O . GLN A 1 86 ? -17.839 3.339 13.905 1.00 81.06 86 GLN A O 1
ATOM 715 N N . ILE A 1 87 ? -17.067 1.904 15.453 1.00 84.69 87 ILE A N 1
ATOM 716 C CA . ILE A 1 87 ? -16.603 0.914 14.481 1.00 84.69 87 ILE A CA 1
ATOM 717 C C . ILE A 1 87 ? -17.786 0.041 14.052 1.00 84.69 87 ILE A C 1
ATOM 719 O O . ILE A 1 87 ? -18.592 -0.379 14.876 1.00 84.69 87 ILE A O 1
ATOM 723 N N . THR A 1 88 ? -17.897 -0.224 12.755 1.00 87.06 88 THR A N 1
ATOM 724 C CA . THR A 1 88 ? -18.937 -1.113 12.216 1.00 87.06 88 THR A CA 1
ATOM 725 C C . THR A 1 88 ? -18.533 -2.578 12.376 1.00 87.06 88 THR A C 1
ATOM 727 O O . THR A 1 88 ? -17.342 -2.893 12.457 1.00 87.06 88 THR A O 1
ATOM 730 N N . ASP A 1 89 ? -19.494 -3.498 12.287 1.00 83.38 89 ASP A N 1
ATOM 731 C CA . ASP A 1 89 ? -19.214 -4.941 12.241 1.00 83.38 89 ASP A CA 1
ATOM 732 C C . ASP A 1 89 ? -18.246 -5.305 11.108 1.00 83.38 89 ASP A C 1
ATOM 734 O O . ASP A 1 89 ? -17.348 -6.126 11.283 1.00 83.38 89 ASP A O 1
ATOM 738 N N . LYS A 1 90 ? -18.352 -4.624 9.958 1.00 85.19 90 LYS A N 1
ATOM 739 C CA . LYS A 1 90 ? -17.419 -4.783 8.836 1.00 85.19 90 LYS A CA 1
ATOM 740 C C . LYS A 1 90 ? -15.987 -4.422 9.242 1.00 85.19 90 LYS A C 1
ATOM 742 O O . LYS A 1 90 ? -15.052 -5.133 8.879 1.00 85.19 90 LYS A O 1
ATOM 747 N N . GLY A 1 91 ? -15.807 -3.334 9.991 1.00 82.69 91 GLY A N 1
ATOM 748 C CA . GLY A 1 91 ? -14.509 -2.917 10.527 1.00 82.69 91 GLY A CA 1
ATOM 749 C C . GLY A 1 91 ? -13.964 -3.888 11.576 1.00 82.69 91 GLY A C 1
ATOM 750 O O . GLY A 1 91 ? -12.774 -4.203 11.571 1.00 82.69 91 GLY A O 1
ATOM 751 N N . ILE A 1 92 ? -14.833 -4.421 12.439 1.00 79.62 92 ILE A N 1
ATOM 752 C CA . ILE A 1 92 ? -14.467 -5.424 13.449 1.00 79.62 92 ILE A CA 1
ATOM 753 C C . ILE A 1 92 ? -13.990 -6.714 12.778 1.00 79.62 92 ILE A C 1
ATOM 755 O O . ILE A 1 92 ? -12.888 -7.175 13.083 1.00 79.62 92 ILE A O 1
ATOM 759 N N . VAL A 1 93 ? -14.776 -7.254 11.841 1.00 79.62 93 VAL A N 1
ATOM 760 C CA . VAL A 1 93 ? -14.438 -8.461 11.070 1.00 79.62 93 VAL A CA 1
ATOM 761 C C . VAL A 1 93 ? -13.145 -8.249 10.290 1.00 79.62 93 VAL A C 1
ATOM 763 O O . VAL A 1 93 ? -12.252 -9.092 10.332 1.00 79.62 93 VAL A O 1
ATOM 766 N N . PHE A 1 94 ? -12.984 -7.086 9.650 1.00 79.12 94 PHE A N 1
ATOM 767 C CA . PHE A 1 94 ? -11.749 -6.740 8.950 1.00 79.12 94 PHE A CA 1
ATOM 768 C C . PHE A 1 94 ? -10.523 -6.819 9.872 1.00 79.12 94 PHE A C 1
ATOM 770 O O . PHE A 1 94 ? -9.515 -7.416 9.498 1.00 79.12 94 PHE A O 1
ATOM 777 N N . LEU A 1 95 ? -10.593 -6.275 11.089 1.00 74.88 95 LEU A N 1
ATOM 778 C CA . LEU A 1 95 ? -9.488 -6.361 12.048 1.00 74.88 95 LEU A CA 1
ATOM 779 C C . LEU A 1 95 ? -9.239 -7.801 12.530 1.00 74.88 95 LEU A C 1
ATOM 781 O O . LEU A 1 95 ? -8.089 -8.211 12.695 1.00 74.88 95 LEU A O 1
ATOM 785 N N . GLU A 1 96 ? -10.296 -8.580 12.750 1.00 70.44 96 GLU A N 1
ATOM 786 C CA . GLU A 1 96 ? -10.209 -9.943 13.293 1.00 70.44 96 GLU A CA 1
ATOM 787 C C . GLU A 1 96 ? -9.708 -10.981 12.285 1.00 70.44 96 GLU A C 1
ATOM 789 O O . GLU A 1 96 ? -9.015 -11.930 12.667 1.00 70.44 96 GLU A O 1
ATOM 794 N N . ASP A 1 97 ? -9.956 -10.753 10.997 1.00 67.94 97 ASP A N 1
ATOM 795 C CA . ASP A 1 97 ? -9.477 -11.600 9.903 1.00 67.94 97 ASP A CA 1
ATOM 796 C C . ASP A 1 97 ? -8.048 -11.287 9.446 1.00 67.94 97 ASP A C 1
ATOM 798 O O . ASP A 1 97 ? -7.532 -11.879 8.483 1.00 67.94 97 ASP A O 1
ATOM 802 N N . GLY A 1 98 ? -7.383 -10.359 10.140 1.00 66.75 98 GLY A N 1
ATOM 803 C CA . GLY A 1 98 ? -6.092 -9.830 9.722 1.00 66.75 98 GLY A CA 1
ATOM 804 C C . GLY A 1 98 ? -6.195 -9.107 8.387 1.00 66.75 98 GLY A C 1
ATOM 805 O O . GLY A 1 98 ? -5.301 -9.234 7.547 1.00 66.75 98 GLY A O 1
ATOM 806 N N . GLY A 1 99 ? -7.295 -8.379 8.184 1.00 66.25 99 GLY A N 1
ATOM 807 C CA . GLY A 1 99 ? -7.582 -7.581 6.998 1.00 66.25 99 GLY A CA 1
ATOM 808 C C . GLY A 1 99 ? -6.407 -6.705 6.590 1.00 66.25 99 GLY A C 1
ATOM 809 O O . GLY A 1 99 ? -6.132 -6.625 5.399 1.00 66.25 99 GLY A O 1
ATOM 810 N N . PHE A 1 100 ? -5.648 -6.199 7.566 1.00 68.50 100 PHE A N 1
ATOM 811 C CA . PHE A 1 100 ? -4.372 -5.506 7.387 1.00 68.50 100 PHE A CA 1
ATOM 812 C C . PHE A 1 100 ? -3.316 -6.317 6.622 1.00 68.50 100 PHE A C 1
ATOM 814 O O . PHE A 1 100 ? -2.874 -5.938 5.544 1.00 68.50 100 PHE A O 1
ATOM 821 N N . ILE A 1 101 ? -2.940 -7.490 7.135 1.00 62.97 101 ILE A N 1
ATOM 822 C CA . ILE A 1 101 ? -1.879 -8.305 6.521 1.00 62.97 101 ILE A CA 1
ATOM 823 C C . ILE A 1 101 ? -2.304 -8.728 5.108 1.00 62.97 101 ILE A C 1
ATOM 825 O O . ILE A 1 101 ? -1.495 -8.804 4.185 1.00 62.97 101 ILE A O 1
ATOM 829 N N . ARG A 1 102 ? -3.608 -8.957 4.913 1.00 64.94 102 ARG A N 1
ATOM 830 C CA . ARG A 1 102 ? -4.191 -9.313 3.615 1.00 64.94 102 ARG A CA 1
ATOM 831 C C . ARG A 1 102 ? -4.327 -8.116 2.665 1.00 64.94 102 ARG A C 1
ATOM 833 O O . ARG A 1 102 ? -4.230 -8.309 1.454 1.00 64.94 102 ARG A O 1
ATOM 840 N N . SER A 1 103 ? -4.601 -6.907 3.157 1.00 67.44 103 SER A N 1
ATOM 841 C CA . SER A 1 103 ? -4.674 -5.677 2.355 1.00 67.44 103 SER A CA 1
ATOM 842 C C . SER A 1 103 ? -3.277 -5.304 1.863 1.00 67.44 103 SER A C 1
ATOM 844 O O . SER A 1 103 ? -3.088 -5.124 0.660 1.00 67.44 103 SER A O 1
ATOM 846 N N . GLU A 1 104 ? -2.288 -5.330 2.756 1.00 69.19 104 GLU A N 1
ATOM 847 C CA . GLU A 1 104 ? -0.887 -5.069 2.446 1.00 69.19 104 GLU A CA 1
ATOM 848 C C . GLU A 1 104 ? -0.325 -6.104 1.468 1.00 69.19 104 GLU A C 1
ATOM 850 O O . GLU A 1 104 ? 0.264 -5.734 0.453 1.00 69.19 104 GLU A O 1
ATOM 855 N N . PHE A 1 105 ? -0.586 -7.396 1.699 1.00 69.50 105 PHE A N 1
ATOM 856 C CA . PHE A 1 105 ? -0.193 -8.458 0.771 1.00 69.50 105 PHE A CA 1
ATOM 857 C C . PHE A 1 105 ? -0.771 -8.225 -0.630 1.00 69.50 105 PHE A C 1
ATOM 859 O O . PHE A 1 105 ? -0.046 -8.304 -1.621 1.00 69.50 105 PHE A O 1
ATOM 866 N N . ARG A 1 106 ? -2.066 -7.891 -0.730 1.00 73.69 106 ARG A N 1
ATOM 867 C CA . ARG A 1 106 ? -2.713 -7.607 -2.021 1.00 73.69 106 ARG A CA 1
ATOM 868 C C . ARG A 1 106 ? -2.102 -6.394 -2.713 1.00 73.69 106 ARG A C 1
ATOM 870 O O . ARG A 1 106 ? -1.844 -6.463 -3.914 1.00 73.69 106 ARG A O 1
ATOM 877 N N . GLN A 1 107 ? -1.850 -5.314 -1.976 1.00 76.81 107 GLN A N 1
ATOM 878 C CA . GLN A 1 107 ? -1.230 -4.122 -2.543 1.00 76.81 107 GLN A CA 1
ATOM 879 C C . GLN A 1 107 ? 0.193 -4.420 -3.023 1.00 76.81 107 GLN A C 1
ATOM 881 O O . GLN A 1 107 ? 0.523 -4.100 -4.159 1.00 76.81 107 GLN A O 1
ATOM 886 N N . LYS A 1 108 ? 1.001 -5.132 -2.229 1.00 77.19 108 LYS A N 1
ATOM 887 C CA . LYS A 1 108 ? 2.357 -5.527 -2.628 1.00 77.19 108 LYS A CA 1
ATOM 888 C C . LYS A 1 108 ? 2.385 -6.446 -3.843 1.00 77.19 108 LYS A C 1
ATOM 890 O O . LYS A 1 108 ? 3.231 -6.265 -4.712 1.00 77.19 108 LYS A O 1
ATOM 895 N N . MET A 1 109 ? 1.440 -7.378 -3.961 1.00 75.56 109 MET A N 1
ATOM 896 C CA . MET A 1 109 ? 1.293 -8.194 -5.172 1.00 75.56 109 MET A CA 1
ATOM 897 C C . MET A 1 109 ? 0.963 -7.338 -6.405 1.00 75.56 109 MET A C 1
ATOM 899 O O . MET A 1 109 ? 1.509 -7.577 -7.482 1.00 75.56 109 MET A O 1
ATOM 903 N N . LYS A 1 110 ? 0.110 -6.315 -6.255 1.00 79.44 110 LYS A N 1
ATOM 904 C CA . LYS A 1 110 ? -0.233 -5.373 -7.334 1.00 79.44 110 LYS A CA 1
ATOM 905 C C . LYS A 1 110 ? 0.956 -4.493 -7.735 1.00 79.44 110 LYS A C 1
ATOM 907 O O . LYS A 1 110 ? 1.218 -4.328 -8.929 1.00 79.44 110 LYS A O 1
ATOM 912 N N . ASP A 1 111 ? 1.690 -3.969 -6.759 1.00 80.19 111 ASP A N 1
ATOM 913 C CA . ASP A 1 111 ? 2.890 -3.158 -6.986 1.00 80.19 111 ASP A CA 1
ATOM 914 C C . ASP A 1 111 ? 3.980 -3.986 -7.683 1.00 80.19 111 ASP A C 1
ATOM 916 O O . ASP A 1 111 ? 4.567 -3.546 -8.674 1.00 80.19 111 ASP A O 1
ATOM 920 N N . MET A 1 112 ? 4.184 -5.232 -7.241 1.00 79.50 112 MET A N 1
ATOM 921 C CA . MET A 1 112 ? 5.126 -6.163 -7.863 1.00 79.50 112 MET A CA 1
ATOM 922 C C . MET A 1 112 ? 4.714 -6.496 -9.302 1.00 79.50 112 MET A C 1
ATOM 924 O O . MET A 1 112 ? 5.556 -6.466 -10.195 1.00 79.50 112 MET A O 1
ATOM 928 N N . GLY A 1 113 ? 3.423 -6.734 -9.563 1.00 79.19 113 GLY A N 1
ATOM 929 C CA . GLY A 1 113 ? 2.907 -6.939 -10.920 1.00 79.19 113 GLY A CA 1
ATOM 930 C C . GLY A 1 113 ? 3.154 -5.737 -11.837 1.00 79.19 113 GLY A C 1
ATOM 931 O O . GLY A 1 113 ? 3.602 -5.899 -12.972 1.00 79.19 113 GLY A O 1
ATOM 932 N N . THR A 1 114 ? 2.949 -4.522 -11.324 1.00 82.94 114 THR A N 1
ATOM 933 C CA . THR A 1 114 ? 3.240 -3.276 -12.055 1.00 82.94 114 THR A CA 1
ATOM 934 C C . THR A 1 114 ? 4.739 -3.142 -12.346 1.00 82.94 114 THR A C 1
ATOM 936 O O . THR A 1 114 ? 5.134 -2.823 -13.464 1.00 82.94 114 THR A O 1
ATOM 939 N N . THR A 1 115 ? 5.583 -3.462 -11.365 1.00 81.25 115 THR A N 1
ATOM 940 C CA . THR A 1 115 ? 7.049 -3.442 -11.490 1.00 81.25 115 THR A CA 1
ATOM 941 C C . THR A 1 115 ? 7.547 -4.459 -12.525 1.00 81.25 115 THR A C 1
ATOM 943 O O . THR A 1 115 ? 8.401 -4.135 -13.348 1.00 81.25 115 THR A O 1
ATOM 946 N N . ILE A 1 116 ? 6.975 -5.668 -12.551 1.00 82.19 116 ILE A N 1
ATOM 947 C CA . ILE A 1 116 ? 7.273 -6.688 -13.569 1.00 82.19 116 ILE A CA 1
ATOM 948 C C . ILE A 1 116 ? 6.895 -6.183 -14.967 1.00 82.19 116 ILE A C 1
ATOM 950 O O . ILE A 1 116 ? 7.668 -6.351 -15.908 1.00 82.19 116 ILE A O 1
ATOM 954 N N . LEU A 1 117 ? 5.742 -5.527 -15.117 1.00 86.69 117 LEU A N 1
ATOM 955 C CA . LEU A 1 117 ? 5.328 -4.965 -16.404 1.00 86.69 117 LEU A CA 1
ATOM 956 C C . LEU A 1 117 ? 6.309 -3.885 -16.899 1.00 86.69 117 LEU A C 1
ATOM 958 O O . LEU A 1 117 ? 6.676 -3.874 -18.077 1.00 86.69 117 LEU A O 1
ATOM 962 N N . VAL A 1 118 ? 6.782 -3.013 -16.003 1.00 85.00 118 VAL A N 1
ATOM 963 C CA . VAL A 1 118 ? 7.827 -2.016 -16.306 1.00 85.00 118 VAL A CA 1
ATOM 964 C C . VAL A 1 118 ? 9.134 -2.696 -16.721 1.00 85.00 118 VAL A C 1
ATOM 966 O O . VAL A 1 118 ? 9.772 -2.273 -17.686 1.00 85.00 118 VAL A O 1
ATOM 969 N N . LEU A 1 119 ? 9.520 -3.785 -16.054 1.00 84.69 119 LEU A N 1
ATOM 970 C CA . LEU A 1 119 ? 10.710 -4.547 -16.423 1.00 84.69 119 LEU A CA 1
ATOM 971 C C . LEU A 1 119 ? 10.586 -5.146 -17.833 1.00 84.69 119 LEU A C 1
ATOM 973 O O . LEU A 1 119 ? 11.477 -4.950 -18.656 1.00 84.69 119 LEU A O 1
ATOM 977 N N . ILE A 1 120 ? 9.472 -5.820 -18.139 1.00 85.00 120 ILE A N 1
ATOM 978 C CA . ILE A 1 120 ? 9.224 -6.441 -19.453 1.00 85.00 120 ILE A CA 1
ATOM 979 C C . ILE A 1 120 ? 9.235 -5.388 -20.565 1.00 85.00 120 ILE A C 1
ATOM 981 O O . ILE A 1 120 ? 9.886 -5.570 -21.594 1.00 85.00 120 ILE A O 1
ATOM 985 N N . THR A 1 121 ? 8.542 -4.266 -20.360 1.00 86.06 121 THR A N 1
ATOM 986 C CA . THR A 1 121 ? 8.503 -3.172 -21.345 1.00 86.06 121 THR A CA 1
ATOM 987 C C . THR A 1 121 ? 9.881 -2.549 -21.558 1.00 86.06 121 THR A C 1
ATOM 989 O O . THR A 1 121 ? 10.261 -2.296 -22.703 1.00 86.06 121 THR A O 1
ATOM 992 N N . THR A 1 122 ? 10.672 -2.388 -20.492 1.00 86.31 122 THR A N 1
ATOM 993 C CA . THR A 1 122 ? 12.059 -1.910 -20.583 1.00 86.31 122 THR A CA 1
ATOM 994 C C . THR A 1 122 ? 12.939 -2.898 -21.352 1.00 86.31 122 THR A C 1
ATOM 996 O O . THR A 1 122 ? 13.650 -2.480 -22.261 1.00 86.31 122 THR A O 1
ATOM 999 N N . ILE A 1 123 ? 12.852 -4.202 -21.065 1.00 84.38 123 ILE A N 1
ATOM 1000 C CA . ILE A 1 123 ? 13.608 -5.251 -21.773 1.00 84.38 123 ILE A CA 1
ATOM 1001 C C . ILE A 1 123 ? 13.263 -5.266 -23.268 1.00 84.38 123 ILE A C 1
ATOM 1003 O O . ILE A 1 123 ? 14.168 -5.264 -24.101 1.00 84.38 123 ILE A O 1
ATOM 1007 N N . ASN A 1 124 ? 11.977 -5.211 -23.625 1.00 85.00 124 ASN A N 1
ATOM 1008 C CA . ASN A 1 124 ? 11.549 -5.163 -25.027 1.00 85.00 124 ASN A CA 1
ATOM 1009 C C . ASN A 1 124 ? 12.090 -3.916 -25.741 1.00 85.00 124 ASN A C 1
ATOM 1011 O O . ASN A 1 124 ? 12.586 -3.998 -26.866 1.00 85.00 124 ASN A O 1
ATOM 1015 N N . ALA A 1 125 ? 12.061 -2.761 -25.071 1.00 81.69 125 ALA A N 1
ATOM 1016 C CA . ALA A 1 125 ? 12.637 -1.534 -25.605 1.00 81.69 125 ALA A CA 1
ATOM 1017 C C . ALA A 1 125 ? 14.166 -1.620 -25.745 1.00 81.69 125 ALA A C 1
ATOM 1019 O O . ALA A 1 125 ? 14.723 -1.013 -26.658 1.00 81.69 125 ALA A O 1
ATOM 1020 N N . THR A 1 126 ? 14.863 -2.317 -24.846 1.00 86.12 126 THR A N 1
ATOM 1021 C CA . THR A 1 126 ? 16.309 -2.583 -24.935 1.00 86.12 126 THR A CA 1
ATOM 1022 C C . THR A 1 126 ? 16.622 -3.469 -26.139 1.00 86.12 126 THR A C 1
ATOM 1024 O O . THR A 1 126 ? 17.504 -3.130 -26.925 1.00 86.12 126 THR A O 1
ATOM 1027 N N . ALA A 1 127 ? 15.861 -4.548 -26.344 1.00 83.75 127 ALA A N 1
ATOM 1028 C CA . ALA A 1 127 ? 16.024 -5.439 -27.492 1.00 83.75 127 ALA A CA 1
ATOM 1029 C C . ALA A 1 127 ? 15.861 -4.690 -28.826 1.00 83.75 127 ALA A C 1
ATOM 1031 O O . ALA A 1 127 ? 16.685 -4.848 -29.725 1.00 83.75 127 ALA A O 1
ATOM 1032 N N . ALA A 1 128 ? 14.869 -3.799 -28.928 1.00 82.94 128 ALA A N 1
ATOM 1033 C CA . ALA A 1 128 ? 14.690 -2.946 -30.104 1.00 82.94 128 ALA A CA 1
ATOM 1034 C C . ALA A 1 128 ? 15.904 -2.030 -30.365 1.00 82.94 128 ALA A C 1
ATOM 1036 O O . ALA A 1 128 ? 16.338 -1.888 -31.507 1.00 82.94 128 ALA A O 1
ATOM 1037 N N . THR A 1 129 ? 16.494 -1.445 -29.313 1.00 82.31 129 THR A N 1
ATOM 1038 C CA . THR A 1 129 ? 17.719 -0.629 -29.417 1.00 82.31 129 THR A CA 1
ATOM 1039 C C . THR A 1 129 ? 18.912 -1.452 -29.917 1.00 82.31 129 THR A C 1
ATOM 1041 O O . THR A 1 129 ? 19.660 -0.976 -30.768 1.00 82.31 129 THR A O 1
ATOM 1044 N N . VAL A 1 130 ? 19.073 -2.694 -29.448 1.00 83.50 130 VAL A N 1
ATOM 1045 C 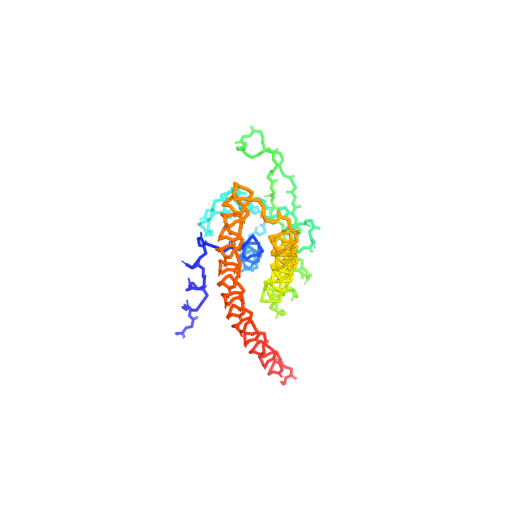CA . VAL A 1 130 ? 20.131 -3.609 -29.918 1.00 83.50 130 VAL A CA 1
ATOM 1046 C C . VAL A 1 130 ? 19.933 -3.979 -31.390 1.00 83.50 130 VAL A C 1
ATOM 1048 O O . VAL A 1 130 ? 20.890 -3.949 -32.158 1.00 83.50 130 VAL A O 1
ATOM 1051 N N . ILE A 1 131 ? 18.702 -4.273 -31.818 1.00 83.81 131 ILE A N 1
ATOM 1052 C CA . ILE A 1 131 ? 18.407 -4.566 -33.230 1.00 83.81 131 ILE A CA 1
ATOM 1053 C C . ILE A 1 131 ? 18.749 -3.360 -34.118 1.00 83.81 131 ILE A C 1
ATOM 1055 O O . ILE A 1 131 ? 19.368 -3.532 -35.165 1.00 83.81 131 ILE A O 1
ATOM 1059 N N . ALA A 1 132 ? 18.410 -2.138 -33.693 1.00 78.38 132 ALA A N 1
ATOM 1060 C CA . ALA A 1 132 ? 18.749 -0.920 -34.431 1.00 78.38 132 ALA A CA 1
ATOM 1061 C C . ALA A 1 132 ? 20.270 -0.710 -34.558 1.00 78.38 132 ALA A C 1
ATOM 1063 O O . ALA A 1 132 ? 20.749 -0.368 -35.638 1.00 78.38 132 ALA A O 1
ATOM 1064 N N . LEU A 1 133 ? 21.026 -0.971 -33.482 1.00 78.88 133 LEU A N 1
ATOM 1065 C CA . LEU A 1 133 ? 22.494 -0.946 -33.488 1.00 78.88 133 LEU A CA 1
ATOM 1066 C C . LEU A 1 133 ? 23.083 -1.921 -34.515 1.00 78.88 133 LEU A C 1
ATOM 1068 O O . LEU A 1 133 ? 24.004 -1.559 -35.242 1.00 78.88 133 LEU A O 1
ATOM 1072 N N . LEU A 1 134 ? 22.544 -3.141 -34.578 1.00 79.44 134 LEU A N 1
ATOM 1073 C CA . LEU A 1 134 ? 23.007 -4.179 -35.502 1.00 79.44 134 LEU A CA 1
ATOM 1074 C C . LEU A 1 134 ? 22.632 -3.886 -36.963 1.00 79.44 134 LEU A C 1
ATOM 1076 O O . LEU A 1 134 ? 23.367 -4.280 -37.863 1.00 79.44 134 LEU A O 1
ATOM 1080 N N . ALA A 1 135 ? 21.505 -3.210 -37.205 1.00 80.19 135 ALA A N 1
ATOM 1081 C CA . ALA A 1 135 ? 20.976 -2.980 -38.549 1.00 80.19 135 ALA A CA 1
ATOM 1082 C C . ALA A 1 135 ? 21.487 -1.696 -39.235 1.00 80.19 135 ALA A C 1
ATOM 1084 O O . ALA A 1 135 ? 21.576 -1.675 -40.460 1.00 80.19 135 ALA A O 1
ATOM 1085 N N . TYR A 1 136 ? 21.813 -0.631 -38.486 1.00 70.88 136 TYR A N 1
ATOM 1086 C CA . TYR A 1 136 ? 22.018 0.719 -39.051 1.00 70.88 136 TYR A CA 1
ATOM 1087 C C . TYR A 1 136 ? 23.294 1.439 -38.574 1.00 70.88 136 TYR A C 1
ATOM 1089 O O . TYR A 1 136 ? 23.348 2.665 -38.600 1.00 70.88 136 TYR A O 1
ATOM 1097 N N . GLY A 1 137 ? 24.318 0.718 -38.106 1.00 62.66 137 GLY A N 1
ATOM 1098 C CA . GLY A 1 137 ? 25.487 1.295 -37.423 1.00 62.66 137 GLY A CA 1
ATOM 1099 C C . GLY A 1 137 ? 26.332 2.296 -38.233 1.00 62.66 137 GLY A C 1
ATOM 1100 O O . GLY A 1 137 ? 27.367 1.931 -38.783 1.00 62.66 137 GLY A O 1
ATOM 1101 N N . ALA A 1 138 ? 25.948 3.575 -38.229 1.00 61.72 138 ALA A N 1
ATOM 1102 C CA . ALA A 1 138 ? 26.831 4.713 -38.486 1.00 61.72 138 ALA A CA 1
ATOM 1103 C C . ALA A 1 138 ? 27.486 5.170 -37.167 1.00 61.72 138 ALA A C 1
ATOM 1105 O O . ALA A 1 138 ? 26.836 5.177 -36.121 1.00 61.72 138 ALA A O 1
ATOM 1106 N N . ALA A 1 139 ? 28.766 5.566 -37.209 1.00 63.97 139 ALA A N 1
ATOM 1107 C CA . ALA A 1 139 ? 29.613 5.765 -36.023 1.00 63.97 139 ALA A CA 1
ATOM 1108 C C . ALA A 1 139 ? 29.011 6.692 -34.938 1.00 63.97 139 ALA A C 1
ATOM 1110 O O . ALA A 1 139 ? 29.082 6.371 -33.744 1.00 63.97 139 ALA A O 1
ATOM 1111 N N . ASP A 1 140 ? 28.368 7.796 -35.328 1.00 66.31 140 ASP A N 1
ATOM 1112 C CA . ASP A 1 140 ? 27.748 8.742 -34.387 1.00 66.31 140 ASP A CA 1
ATOM 1113 C C . ASP A 1 140 ? 26.452 8.206 -33.752 1.00 66.31 140 ASP A C 1
ATOM 1115 O O . ASP A 1 140 ? 26.230 8.375 -32.545 1.00 66.31 140 ASP A O 1
ATOM 1119 N N . ASP A 1 141 ? 25.635 7.474 -34.513 1.00 73.12 141 ASP A N 1
ATOM 1120 C CA . ASP A 1 141 ? 24.399 6.863 -34.012 1.00 73.12 141 ASP A CA 1
ATOM 1121 C C . ASP A 1 141 ? 24.692 5.720 -33.034 1.00 73.12 141 ASP A C 1
ATOM 1123 O O . ASP A 1 141 ? 24.018 5.588 -32.006 1.00 73.12 141 ASP A O 1
ATOM 1127 N N . THR A 1 142 ? 25.770 4.960 -33.263 1.00 76.25 142 THR A N 1
ATOM 1128 C CA . THR A 1 142 ? 26.242 3.921 -32.333 1.00 76.25 142 THR A CA 1
ATOM 1129 C C . THR A 1 142 ? 26.572 4.468 -30.945 1.00 76.25 142 THR A C 1
ATOM 1131 O O . THR A 1 142 ? 26.231 3.841 -29.942 1.00 76.25 142 THR A O 1
ATOM 1134 N N . LYS A 1 143 ? 27.189 5.654 -30.837 1.00 82.62 143 LYS A N 1
ATOM 1135 C CA . LYS A 1 143 ? 27.547 6.241 -29.532 1.00 82.62 143 LYS A CA 1
ATOM 1136 C C . LYS A 1 143 ? 26.306 6.658 -28.738 1.00 82.62 143 LYS A C 1
ATOM 1138 O O . LYS A 1 143 ? 26.234 6.423 -27.529 1.00 82.62 143 LYS A O 1
ATOM 1143 N N . LYS A 1 144 ? 25.315 7.245 -29.414 1.00 83.75 144 LYS A N 1
ATOM 1144 C CA . LYS A 1 144 ? 24.039 7.652 -28.806 1.00 83.75 144 LYS A CA 1
ATOM 1145 C C . LYS A 1 144 ? 23.219 6.442 -28.355 1.00 83.75 144 LYS A C 1
ATOM 1147 O O . LYS A 1 144 ? 22.722 6.431 -27.229 1.00 83.75 144 LYS A O 1
ATOM 1152 N N . LEU A 1 145 ? 23.119 5.418 -29.200 1.00 79.88 145 LEU A N 1
ATOM 1153 C CA . LEU A 1 145 ? 22.410 4.174 -28.893 1.00 79.88 145 LEU A CA 1
ATOM 1154 C C . LEU A 1 145 ? 23.084 3.392 -27.752 1.00 79.88 145 LEU A C 1
ATOM 1156 O O . LEU A 1 145 ? 22.386 2.899 -26.869 1.00 79.88 145 LEU A O 1
ATOM 1160 N N . ASN A 1 146 ? 24.421 3.352 -27.691 1.00 83.88 146 ASN A N 1
ATOM 1161 C CA . ASN A 1 146 ? 25.150 2.737 -26.573 1.00 83.88 146 ASN A CA 1
ATOM 1162 C C . ASN A 1 146 ? 24.874 3.435 -25.236 1.00 83.88 146 ASN A C 1
ATOM 1164 O O . ASN A 1 146 ? 24.676 2.766 -24.223 1.00 83.88 146 ASN A O 1
ATOM 1168 N N . LYS A 1 147 ? 24.792 4.771 -25.223 1.00 88.00 147 LYS A N 1
ATOM 1169 C CA . LYS A 1 147 ? 24.416 5.515 -24.013 1.00 88.00 147 LYS A CA 1
ATOM 1170 C C . LYS A 1 147 ? 22.993 5.169 -23.554 1.00 88.00 147 LYS A C 1
ATOM 1172 O O . LYS A 1 147 ? 22.777 4.914 -22.373 1.00 88.00 147 LYS A O 1
ATOM 1177 N N . GLN A 1 148 ? 22.039 5.101 -24.487 1.00 86.06 148 GLN A N 1
ATOM 1178 C CA . GLN A 1 148 ? 20.665 4.678 -24.183 1.00 86.06 148 GLN A CA 1
ATOM 1179 C C . GLN A 1 148 ? 20.609 3.240 -23.645 1.00 86.06 148 GLN A C 1
ATOM 1181 O O . GLN A 1 148 ? 19.817 2.948 -22.751 1.00 86.06 148 GLN A O 1
ATOM 1186 N N . LEU A 1 149 ? 21.450 2.344 -24.170 1.00 87.38 149 LEU A N 1
ATOM 1187 C CA . LEU A 1 149 ? 21.557 0.966 -23.697 1.00 87.38 149 LEU A CA 1
ATOM 1188 C C . LEU A 1 149 ? 22.062 0.904 -22.248 1.00 87.38 149 LEU A C 1
ATOM 1190 O O . LEU A 1 149 ? 21.495 0.185 -21.427 1.00 87.38 149 LEU A O 1
ATOM 1194 N N . GLU A 1 150 ? 23.088 1.687 -21.912 1.00 90.00 150 GLU A N 1
ATOM 1195 C CA . GLU A 1 150 ? 23.637 1.747 -20.555 1.00 90.00 150 GLU A CA 1
ATOM 1196 C C . GLU A 1 150 ? 22.615 2.287 -19.540 1.00 90.00 150 GLU A C 1
ATOM 1198 O O . GLU A 1 150 ? 22.464 1.736 -18.448 1.00 90.00 150 GLU A O 1
ATOM 1203 N N . GLU A 1 151 ? 21.869 3.334 -19.906 1.00 90.25 151 GLU A N 1
ATOM 1204 C CA . GLU A 1 151 ? 20.792 3.890 -19.079 1.00 90.25 151 GLU A CA 1
ATOM 1205 C C . GLU A 1 151 ? 19.679 2.858 -18.835 1.00 90.25 151 GLU A C 1
ATOM 1207 O O . GLU A 1 151 ? 19.269 2.648 -17.689 1.00 90.25 151 GLU A O 1
ATOM 1212 N N . LYS A 1 152 ? 19.247 2.141 -19.881 1.00 85.62 152 LYS A N 1
ATOM 1213 C CA . LYS A 1 152 ? 18.244 1.071 -19.756 1.00 85.62 152 LYS A CA 1
ATOM 1214 C C . LYS A 1 152 ? 18.735 -0.097 -18.898 1.00 85.62 152 LYS A C 1
ATOM 1216 O O . LYS A 1 152 ? 17.961 -0.617 -18.097 1.00 85.62 152 LYS A O 1
ATOM 1221 N N . ASN A 1 153 ? 20.008 -0.478 -18.996 1.00 88.12 153 ASN A N 1
ATOM 1222 C CA . ASN A 1 153 ? 20.586 -1.524 -18.145 1.00 88.12 153 ASN A CA 1
ATOM 1223 C C . ASN A 1 153 ? 20.599 -1.115 -16.665 1.00 88.12 153 ASN A C 1
ATOM 1225 O O . ASN A 1 153 ? 20.199 -1.901 -15.808 1.00 88.12 153 ASN A O 1
ATOM 1229 N N . LYS A 1 154 ? 20.942 0.143 -16.354 1.00 90.75 154 LYS A N 1
ATOM 1230 C CA . LYS A 1 154 ? 20.845 0.672 -14.981 1.00 90.75 154 LYS A CA 1
ATOM 1231 C C . LYS A 1 154 ? 19.406 0.649 -14.457 1.00 90.75 154 LYS A C 1
ATOM 1233 O O . LYS A 1 154 ? 19.190 0.344 -13.283 1.00 90.75 154 LYS A O 1
ATOM 1238 N N . MET A 1 155 ? 18.422 0.949 -15.311 1.00 87.06 155 MET A N 1
ATOM 1239 C CA . MET A 1 155 ? 17.001 0.838 -14.957 1.00 87.06 155 MET A CA 1
ATOM 1240 C C . MET A 1 155 ? 16.566 -0.611 -14.705 1.00 87.06 155 MET A C 1
ATOM 1242 O O . MET A 1 155 ? 15.803 -0.865 -13.774 1.00 87.06 155 MET A O 1
ATOM 1246 N N . ILE A 1 156 ? 17.051 -1.573 -15.494 1.00 87.12 156 ILE A N 1
ATOM 1247 C CA . ILE A 1 156 ? 16.789 -3.003 -15.272 1.00 87.12 156 ILE A CA 1
ATOM 1248 C C . ILE A 1 156 ? 17.350 -3.439 -13.912 1.00 87.12 156 ILE A C 1
ATOM 1250 O O . ILE A 1 156 ? 16.631 -4.042 -13.112 1.00 87.12 156 ILE A O 1
ATOM 1254 N N . ASP A 1 157 ? 18.595 -3.074 -13.6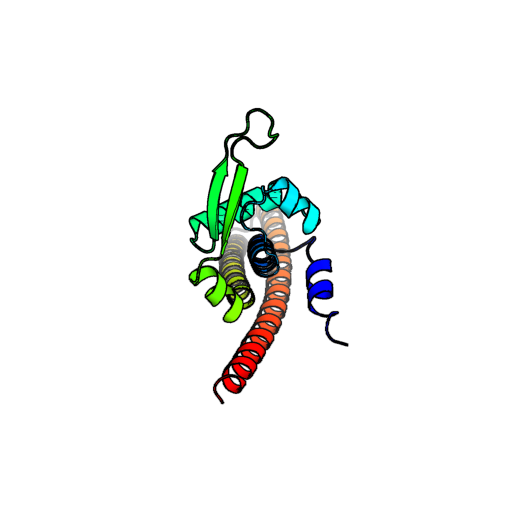05 1.00 89.12 157 ASP A N 1
ATOM 1255 C CA . ASP A 1 157 ? 19.239 -3.423 -12.337 1.00 89.12 157 ASP A CA 1
ATOM 1256 C C . ASP A 1 157 ? 18.516 -2.829 -11.124 1.00 89.12 157 ASP A C 1
ATOM 1258 O O . ASP A 1 157 ? 18.326 -3.511 -10.111 1.00 89.12 157 ASP A O 1
ATOM 1262 N N . SER A 1 158 ? 18.087 -1.566 -11.207 1.00 87.62 158 SER A N 1
ATOM 1263 C CA . SER A 1 158 ? 17.329 -0.932 -10.125 1.00 87.62 158 SER A CA 1
ATOM 1264 C C . SER A 1 158 ? 15.966 -1.601 -9.930 1.00 87.62 158 SER A C 1
ATOM 1266 O O . SER A 1 158 ? 15.593 -1.911 -8.796 1.00 87.62 158 SER A O 1
ATOM 1268 N N . THR A 1 159 ? 15.270 -1.919 -11.023 1.00 83.12 159 THR A N 1
ATOM 1269 C CA . THR A 1 159 ? 13.973 -2.610 -11.003 1.00 83.12 159 THR A CA 1
ATOM 1270 C C . THR A 1 159 ? 14.094 -4.007 -10.389 1.00 83.12 159 THR A C 1
ATOM 1272 O O . THR A 1 159 ? 13.298 -4.378 -9.526 1.00 83.12 159 THR A O 1
ATOM 1275 N N . ASN A 1 160 ? 15.146 -4.758 -10.726 1.00 82.81 160 ASN A N 1
ATOM 1276 C CA . ASN A 1 160 ? 15.425 -6.071 -10.136 1.00 82.81 160 ASN A CA 1
ATOM 1277 C C . ASN A 1 160 ? 15.652 -6.003 -8.615 1.00 82.81 160 ASN A C 1
ATOM 1279 O O . ASN A 1 160 ? 15.187 -6.873 -7.872 1.00 82.81 160 ASN A O 1
ATOM 1283 N N . ARG A 1 161 ? 16.324 -4.957 -8.115 1.00 87.31 161 ARG A N 1
ATOM 1284 C CA . ARG A 1 161 ? 16.511 -4.753 -6.665 1.00 87.31 161 ARG A CA 1
ATOM 1285 C C . ARG A 1 161 ? 15.190 -4.476 -5.946 1.00 87.31 161 ARG A C 1
ATOM 1287 O O . ARG A 1 161 ? 14.988 -4.990 -4.840 1.00 87.31 161 ARG A O 1
ATOM 1294 N N . VAL A 1 162 ? 14.295 -3.701 -6.564 1.00 84.19 162 VAL A N 1
ATOM 1295 C CA . VAL A 1 162 ? 12.941 -3.456 -6.039 1.00 84.19 162 VAL A CA 1
ATOM 1296 C C . VAL A 1 162 ? 12.162 -4.769 -5.966 1.00 84.19 162 VAL A C 1
ATOM 1298 O O . VAL A 1 162 ? 11.697 -5.123 -4.885 1.00 84.19 162 VAL A O 1
ATOM 1301 N N . LEU A 1 163 ? 12.139 -5.558 -7.047 1.00 81.25 163 LEU A N 1
ATOM 1302 C CA . LEU A 1 163 ? 11.460 -6.863 -7.080 1.00 81.25 163 LEU A CA 1
ATOM 1303 C C . LEU A 1 163 ? 11.972 -7.830 -6.005 1.00 81.25 163 LEU A C 1
ATOM 1305 O O . LEU A 1 163 ? 11.182 -8.466 -5.313 1.00 81.25 163 LEU A O 1
ATOM 1309 N N . SER A 1 164 ? 13.290 -7.910 -5.807 1.00 84.62 164 SER A N 1
ATOM 1310 C CA . SER A 1 164 ? 13.882 -8.722 -4.733 1.00 84.62 164 SER A CA 1
ATOM 1311 C C . SER A 1 164 ? 13.428 -8.262 -3.339 1.00 84.62 164 SER A C 1
ATOM 1313 O O . SER A 1 164 ? 13.236 -9.077 -2.433 1.00 84.62 164 SER A O 1
ATOM 1315 N N . THR A 1 165 ? 13.271 -6.953 -3.139 1.00 82.12 165 THR A N 1
ATOM 1316 C CA . THR A 1 165 ? 12.814 -6.388 -1.863 1.00 82.12 165 THR A CA 1
ATOM 1317 C C . THR A 1 165 ? 11.337 -6.691 -1.625 1.00 82.12 165 THR A C 1
ATOM 1319 O O . THR A 1 165 ? 10.982 -7.176 -0.549 1.00 82.12 165 THR A O 1
ATOM 1322 N N . ASP A 1 166 ? 10.495 -6.495 -2.639 1.00 77.06 166 ASP A N 1
ATOM 1323 C CA . ASP A 1 166 ? 9.067 -6.804 -2.563 1.00 77.06 166 ASP A CA 1
ATOM 1324 C C . ASP A 1 166 ? 8.819 -8.301 -2.351 1.00 77.06 166 ASP A C 1
ATOM 1326 O O . ASP A 1 166 ? 8.014 -8.669 -1.497 1.00 77.06 166 ASP A O 1
ATOM 1330 N N . ALA A 1 167 ? 9.579 -9.180 -3.012 1.00 76.81 167 ALA A N 1
ATOM 1331 C CA . ALA A 1 167 ? 9.484 -10.626 -2.807 1.00 76.81 167 ALA A CA 1
ATOM 1332 C C . ALA A 1 167 ? 9.754 -11.030 -1.344 1.00 76.81 167 ALA A C 1
ATOM 1334 O O . ALA A 1 167 ? 9.044 -11.859 -0.769 1.00 76.81 167 ALA A O 1
ATOM 1335 N N . LYS A 1 168 ? 10.751 -10.410 -0.695 1.00 76.56 168 LYS A N 1
ATOM 1336 C CA . LYS A 1 168 ? 11.031 -10.638 0.734 1.00 76.56 168 LYS A CA 1
ATOM 1337 C C . LYS A 1 168 ? 9.887 -10.151 1.625 1.00 76.56 168 LYS A C 1
ATOM 1339 O O . LYS A 1 168 ? 9.562 -10.831 2.598 1.00 76.56 168 LYS A O 1
ATOM 1344 N N . ALA A 1 169 ? 9.291 -9.000 1.313 1.00 70.12 169 ALA A N 1
ATOM 1345 C CA . ALA A 1 169 ? 8.146 -8.468 2.051 1.00 70.12 169 ALA A CA 1
ATOM 1346 C C . ALA A 1 169 ? 6.924 -9.394 1.928 1.00 70.12 169 ALA A C 1
ATOM 1348 O O . ALA A 1 169 ? 6.345 -9.790 2.937 1.00 70.12 169 ALA A O 1
ATOM 1349 N N . ILE A 1 170 ? 6.605 -9.834 0.710 1.00 74.50 170 ILE A N 1
ATOM 1350 C CA . ILE A 1 170 ? 5.508 -10.765 0.418 1.00 74.50 170 ILE A CA 1
ATOM 1351 C C . ILE A 1 170 ? 5.672 -12.079 1.195 1.00 74.50 170 ILE A C 1
ATOM 1353 O O . ILE A 1 170 ? 4.723 -12.531 1.835 1.00 74.50 170 ILE A O 1
ATOM 1357 N N . ASN A 1 171 ? 6.877 -12.658 1.227 1.00 71.19 171 ASN A N 1
ATOM 1358 C CA . ASN A 1 171 ? 7.142 -13.885 1.988 1.00 71.19 171 ASN A CA 1
ATOM 1359 C C . ASN A 1 171 ? 6.910 -13.717 3.498 1.00 71.19 171 ASN A C 1
ATOM 1361 O O . ASN A 1 171 ? 6.376 -14.617 4.148 1.00 71.19 171 ASN A O 1
ATOM 1365 N N . ARG A 1 172 ? 7.268 -12.559 4.069 1.00 70.38 172 ARG A N 1
ATOM 1366 C CA . ARG A 1 172 ? 6.981 -12.254 5.482 1.00 70.38 172 ARG A CA 1
ATOM 1367 C C . ARG A 1 172 ? 5.478 -12.145 5.734 1.00 70.38 172 ARG A C 1
ATOM 1369 O O . ARG A 1 172 ? 4.991 -12.684 6.725 1.00 70.38 172 ARG A O 1
ATOM 1376 N N . LEU A 1 173 ? 4.743 -11.491 4.835 1.00 68.50 173 LEU A N 1
ATOM 1377 C CA . LEU A 1 173 ? 3.290 -11.344 4.944 1.00 68.50 173 LEU A CA 1
ATOM 1378 C C . LEU A 1 173 ? 2.567 -12.693 4.830 1.00 68.50 173 LEU A C 1
ATOM 1380 O O . LEU A 1 173 ? 1.670 -12.963 5.624 1.00 68.50 173 LEU A O 1
ATOM 1384 N N . LEU A 1 174 ? 2.996 -13.576 3.921 1.00 71.00 174 LEU A N 1
ATOM 1385 C CA . LEU A 1 174 ? 2.463 -14.941 3.807 1.00 71.00 174 LEU A CA 1
ATOM 1386 C C . LEU A 1 174 ? 2.607 -15.719 5.118 1.00 71.00 174 LEU A C 1
ATOM 1388 O O . LEU A 1 174 ? 1.629 -16.270 5.622 1.00 71.00 174 LEU A O 1
ATOM 1392 N N . PHE A 1 175 ? 3.798 -15.683 5.721 1.00 71.19 175 PHE A N 1
ATOM 1393 C CA . PHE A 1 175 ? 4.048 -16.327 7.010 1.00 71.19 175 PHE A CA 1
ATOM 1394 C C . PHE A 1 175 ? 3.116 -15.809 8.121 1.00 71.19 175 PHE A C 1
ATOM 1396 O O . PHE A 1 175 ? 2.606 -16.580 8.944 1.00 71.19 175 PHE A O 1
ATOM 1403 N N . LEU A 1 176 ? 2.862 -14.499 8.147 1.00 67.06 176 LEU A N 1
ATOM 1404 C CA . LEU A 1 176 ? 1.950 -13.892 9.113 1.00 67.06 176 LEU A CA 1
ATOM 1405 C C . LEU A 1 176 ? 0.489 -14.302 8.868 1.00 67.06 176 LEU A C 1
ATOM 1407 O O . LEU A 1 176 ? -0.218 -14.613 9.828 1.00 67.06 176 LEU A O 1
ATOM 1411 N N . ILE A 1 177 ? 0.044 -14.360 7.609 1.00 68.44 177 ILE A N 1
ATOM 1412 C CA . ILE A 1 177 ? -1.306 -14.821 7.244 1.00 68.44 177 ILE A CA 1
ATOM 1413 C C . ILE A 1 177 ? -1.529 -16.262 7.710 1.00 68.44 177 ILE A C 1
ATOM 1415 O O . ILE A 1 177 ? -2.564 -16.563 8.309 1.00 68.44 177 ILE A O 1
ATOM 1419 N N . ASP A 1 178 ? -0.566 -17.152 7.487 1.00 71.94 178 ASP A N 1
ATOM 1420 C CA . ASP A 1 178 ? -0.695 -18.547 7.912 1.00 71.94 178 ASP A CA 1
ATOM 1421 C C . ASP A 1 178 ? -0.694 -18.678 9.440 1.00 71.94 178 ASP A C 1
ATOM 1423 O O . ASP A 1 178 ? -1.498 -19.421 10.009 1.00 71.94 178 ASP A O 1
ATOM 1427 N N . SER A 1 179 ? 0.102 -17.858 10.132 1.00 67.75 179 SER A N 1
ATOM 1428 C CA . SER A 1 179 ? 0.081 -17.766 11.597 1.00 67.75 179 SER A CA 1
ATOM 1429 C C . SER A 1 179 ? -1.279 -17.309 12.148 1.00 67.75 179 SER A C 1
ATOM 1431 O O . SER A 1 179 ? -1.711 -17.771 13.210 1.00 67.75 179 SER A O 1
ATOM 1433 N N . LEU A 1 180 ? -1.976 -16.413 11.441 1.00 67.69 180 LEU A N 1
ATOM 1434 C CA . LEU A 1 180 ? -3.324 -15.971 11.807 1.00 67.69 180 LEU A CA 1
ATOM 1435 C C . LEU A 1 180 ? -4.368 -17.075 11.613 1.00 67.69 180 LEU A C 1
ATOM 1437 O O . LEU A 1 180 ? -5.168 -17.305 12.522 1.00 67.69 180 LEU A O 1
ATOM 1441 N N . LYS A 1 181 ? -4.319 -17.810 10.494 1.00 66.75 181 LYS A N 1
ATOM 1442 C CA . LYS A 1 181 ? -5.221 -18.952 10.243 1.00 66.75 181 LYS A CA 1
ATOM 1443 C C . LYS A 1 181 ? -5.130 -19.999 11.356 1.00 66.75 181 LYS A C 1
ATOM 1445 O O . LYS A 1 181 ? -6.150 -20.470 11.857 1.00 66.75 181 LYS A O 1
ATOM 1450 N N . VAL A 1 182 ? -3.912 -20.320 11.804 1.00 63.50 182 VAL A N 1
ATOM 1451 C CA . VAL A 1 182 ? -3.696 -21.275 12.904 1.00 63.50 182 VAL A CA 1
ATOM 1452 C C . VAL A 1 182 ? -4.343 -20.785 14.204 1.00 63.50 182 VAL A C 1
ATOM 1454 O O . VAL A 1 182 ? -4.982 -21.574 14.901 1.00 63.50 182 VAL A O 1
ATOM 1457 N N . LYS A 1 183 ? -4.236 -19.490 14.535 1.00 60.62 183 LYS A N 1
ATOM 1458 C CA . LYS A 1 183 ? -4.872 -18.919 15.738 1.00 60.62 183 LYS A CA 1
ATOM 1459 C C . LYS A 1 183 ? -6.399 -18.955 15.677 1.00 60.62 183 LYS A C 1
ATOM 1461 O O . LYS A 1 183 ? -7.016 -19.256 16.695 1.00 60.62 183 LYS A O 1
ATOM 1466 N N . GLN A 1 184 ? -6.994 -18.683 14.516 1.00 59.81 184 GLN A N 1
ATOM 1467 C CA . GLN A 1 184 ? -8.447 -18.754 14.336 1.00 59.81 184 GLN A CA 1
ATOM 1468 C C . GLN A 1 184 ? -8.961 -20.193 14.508 1.00 59.81 184 GLN A C 1
ATOM 1470 O O . GLN A 1 184 ? -9.917 -20.408 15.248 1.00 59.81 184 GLN A O 1
ATOM 1475 N N . SER A 1 185 ? -8.260 -21.195 13.959 1.00 60.34 185 SER A N 1
ATOM 1476 C CA . SER A 1 185 ? -8.644 -22.613 14.109 1.00 60.34 185 SER A CA 1
ATOM 1477 C C . SER A 1 185 ? -8.683 -23.102 15.566 1.00 60.34 185 SER A C 1
ATOM 1479 O O . SER A 1 185 ? -9.447 -24.001 15.903 1.00 60.34 185 SER A O 1
ATOM 1481 N N . LYS A 1 186 ? -7.879 -22.493 16.450 1.00 59.22 186 LYS A N 1
ATOM 1482 C CA . LYS A 1 186 ? -7.816 -22.836 17.878 1.00 59.22 186 LYS A CA 1
ATOM 1483 C C . LYS A 1 186 ? -8.900 -22.168 18.727 1.00 59.22 186 LYS A C 1
ATOM 1485 O O . LYS A 1 186 ? -9.059 -22.568 19.870 1.00 59.22 186 LYS A O 1
ATOM 1490 N N . ARG A 1 187 ? -9.607 -21.157 18.208 1.00 53.47 187 ARG A N 1
ATOM 1491 C CA . ARG A 1 187 ? -10.710 -20.473 18.913 1.00 53.47 187 ARG A CA 1
ATOM 1492 C C . ARG A 1 187 ? -12.080 -21.124 18.689 1.00 53.47 187 ARG A C 1
ATOM 1494 O O . ARG A 1 187 ? -13.019 -20.753 19.373 1.00 53.47 187 ARG A O 1
ATOM 1501 N N . ILE A 1 188 ? -12.192 -22.065 17.747 1.00 52.75 188 ILE A N 1
ATOM 1502 C CA . ILE A 1 188 ? -13.446 -22.762 17.389 1.00 52.75 188 ILE A CA 1
ATOM 1503 C C . ILE A 1 188 ? -13.569 -24.111 18.148 1.00 52.75 188 ILE A C 1
ATOM 1505 O O . ILE A 1 188 ? -14.318 -24.998 17.756 1.00 52.75 188 ILE A O 1
ATOM 1509 N N . LYS A 1 189 ? -12.820 -24.299 19.239 1.00 42.12 189 LYS A N 1
ATOM 1510 C CA . LYS A 1 189 ? -12.924 -25.453 20.145 1.00 42.12 189 LYS A CA 1
ATOM 1511 C C . LYS A 1 189 ? -13.190 -24.962 21.555 1.00 42.12 189 LYS A C 1
ATOM 1513 O O . LYS A 1 189 ? -13.947 -25.659 22.256 1.00 42.12 189 LYS A O 1
#

Secondary structure (DSSP, 8-state):
---SHHHHHHTTTTS--HHHHHHHHHHHHHTS--TTEEHHHHHHHHT--HHHHHHHHHHHHHTTSEEEEEE--TT-SSSSEEEEEEE-HHHHHHHHTTHHHHHHHHHHHHHHHHHHHHHHHHHHHHHHHHHHHHHH--HHHHHHHHHHHHHHHHHHHHHHHHHHHHHHHHHHHHHHHHHHHHHHHTT--

Sequence (189 aa):
MKLNFQLYALRLIDKESPAIKKDAILEAIKKTEHMGKNIYQFAEQIHYSVYAVNYYCHILKDEGYINAIEITSRQSFLKNELMIDQITDKGIVFLEDGGFIRSEFRQKMKDMGTTILVLITTINATAATVIALLAYGAADDTKKLNKQLEEKNKMIDSTNRVLSTDAKAINRLLFLIDSLKVKQSKRIK